Protein AF-A0A7W0PE18-F1 (afdb_monomer_lite)

Foldseek 3Di:
DPDPADPLRVVLVVLVVVLVVVVLVLLLFQVADPADPDQFDPLLSLLLVLLLPPPLVDPCSQVSNQVSPDPCLCVVVVADWDWDADPSDTATFGPPDFQPAPDPDPPPLGSLSRRLVVLLSSQVVRVVVPGGRGQPRLVSSLVSSLVVQLVSLVVRHDDPSSVVSNVVSVVSSVVVVSQCSSNNVGRRDDDDVVSVVVSVVCVVVSVVSSVVSVVPPPPDPDDDPPDDDDDDDDDD

Structure (mmCIF, N/CA/C/O backbone):
data_AF-A0A7W0PE18-F1
#
_entry.id   AF-A0A7W0PE18-F1
#
loop_
_atom_site.group_PDB
_atom_site.id
_atom_site.type_symbol
_atom_site.label_atom_id
_atom_site.label_alt_id
_atom_site.label_comp_id
_atom_site.label_asym_id
_atom_site.label_entity_id
_atom_site.label_seq_id
_atom_site.pdbx_PDB_ins_code
_atom_site.Cartn_x
_atom_site.Cartn_y
_atom_site.Cartn_z
_atom_site.occupancy
_atom_site.B_iso_or_equiv
_atom_site.auth_seq_id
_atom_site.auth_comp_id
_atom_site.auth_asym_id
_atom_site.auth_atom_id
_atom_site.pdbx_PDB_model_num
ATOM 1 N N . MET A 1 1 ? -13.420 26.520 50.453 1.00 52.97 1 MET A N 1
ATOM 2 C CA . MET A 1 1 ? -12.693 26.636 49.173 1.00 52.97 1 MET A CA 1
ATOM 3 C C . MET A 1 1 ? -13.676 26.278 48.070 1.00 52.97 1 MET A C 1
ATOM 5 O O . MET A 1 1 ? -14.195 25.168 48.127 1.00 52.97 1 MET A O 1
ATOM 9 N N . PRO A 1 2 ? -14.044 27.202 47.169 1.00 53.72 2 PRO A N 1
ATOM 10 C CA . PRO A 1 2 ? -14.886 26.853 46.028 1.00 53.72 2 PRO A CA 1
ATOM 11 C C . PRO A 1 2 ? -14.134 25.875 45.106 1.00 53.72 2 PRO A C 1
ATOM 13 O O . PRO A 1 2 ? -12.904 25.945 45.035 1.00 53.72 2 PRO A O 1
ATOM 16 N N . PRO A 1 3 ? -14.835 24.946 44.434 1.00 55.34 3 PRO A N 1
ATOM 17 C CA . PRO A 1 3 ? -14.201 24.044 43.481 1.00 55.34 3 PRO A CA 1
ATOM 18 C C . PRO A 1 3 ? -13.581 24.849 42.330 1.00 55.34 3 PRO A C 1
ATOM 20 O O . PRO A 1 3 ? -14.199 25.773 41.808 1.00 55.34 3 PRO A O 1
ATOM 23 N N . LEU A 1 4 ? -12.359 24.483 41.933 1.00 70.56 4 LEU A N 1
ATOM 24 C CA . LEU A 1 4 ? -11.585 25.130 40.860 1.00 70.56 4 LEU A CA 1
ATOM 25 C C . LEU A 1 4 ? -12.216 24.980 39.461 1.00 70.56 4 LEU A C 1
ATOM 27 O O . LEU A 1 4 ? -11.756 25.612 38.517 1.00 70.56 4 LEU A O 1
ATOM 31 N N . ILE A 1 5 ? -13.246 24.140 39.316 1.00 67.62 5 ILE A N 1
ATOM 32 C CA . ILE A 1 5 ? -13.894 23.819 38.042 1.00 67.62 5 ILE A CA 1
ATOM 33 C C . ILE A 1 5 ? -15.411 23.829 38.256 1.00 67.62 5 ILE A C 1
ATOM 35 O O . ILE A 1 5 ? -15.919 23.153 39.155 1.00 67.62 5 ILE A O 1
ATOM 39 N N . SER A 1 6 ? -16.138 24.594 37.437 1.00 77.25 6 SER A N 1
ATOM 40 C CA . SER A 1 6 ? -17.600 24.637 37.491 1.00 77.25 6 SER A CA 1
ATOM 41 C C . SER A 1 6 ? -18.206 23.295 37.041 1.00 77.25 6 SER A C 1
ATOM 43 O O . SER A 1 6 ? -17.657 22.638 36.150 1.00 77.25 6 SER A O 1
ATOM 45 N N . PRO A 1 7 ? -19.356 22.865 37.598 1.00 74.69 7 PRO A N 1
ATOM 46 C CA . PRO A 1 7 ? -20.036 21.639 37.166 1.00 74.69 7 PRO A CA 1
ATOM 47 C C . PRO A 1 7 ? -20.323 21.616 35.657 1.00 74.69 7 PRO A C 1
ATOM 49 O O . PRO A 1 7 ? -20.226 20.579 35.010 1.00 74.69 7 PRO A O 1
ATOM 52 N N . THR A 1 8 ? -20.622 22.776 35.076 1.00 66.62 8 THR A N 1
ATOM 53 C CA . THR A 1 8 ? -20.805 23.019 33.637 1.00 66.62 8 THR A CA 1
ATOM 54 C C . THR A 1 8 ? -19.541 22.741 32.825 1.00 66.62 8 THR A C 1
ATOM 56 O O . THR A 1 8 ? -19.623 22.103 31.775 1.00 66.62 8 THR A O 1
ATOM 59 N N . THR A 1 9 ? -18.373 23.147 33.325 1.00 68.31 9 THR A N 1
ATOM 60 C CA . THR A 1 9 ? -17.079 22.832 32.704 1.00 68.31 9 THR A CA 1
ATOM 61 C C . THR A 1 9 ? -16.796 21.330 32.751 1.00 68.31 9 THR A C 1
ATOM 63 O O . THR A 1 9 ? -16.369 20.761 31.749 1.00 68.31 9 THR A O 1
ATOM 66 N N . VAL A 1 10 ? -17.116 20.656 33.862 1.00 74.62 10 VAL A N 1
ATOM 67 C CA . VAL A 1 10 ? -16.984 19.192 33.978 1.00 74.62 10 VAL A CA 1
ATOM 68 C C . VAL A 1 10 ? -17.864 18.472 32.947 1.00 74.62 10 VAL A C 1
ATOM 70 O O . VAL A 1 10 ? -17.384 17.581 32.249 1.00 74.62 10 VAL A O 1
ATOM 73 N N . TRP A 1 11 ? -19.123 18.889 32.782 1.00 68.19 11 TRP A N 1
ATOM 74 C CA . TRP A 1 11 ? -20.032 18.302 31.789 1.00 68.19 11 TRP A CA 1
ATOM 75 C C . TRP A 1 11 ? -19.586 18.536 30.342 1.00 68.19 11 TRP A C 1
ATOM 77 O O . TRP A 1 11 ? -19.675 17.621 29.524 1.00 68.19 11 TRP A O 1
ATOM 87 N N . ALA A 1 12 ? -19.077 19.728 30.019 1.00 69.00 12 ALA A N 1
ATOM 88 C CA . ALA A 1 12 ? -18.562 20.030 28.684 1.00 69.00 12 ALA A CA 1
ATOM 89 C C . ALA A 1 12 ? -17.322 19.188 28.340 1.00 69.00 12 ALA A C 1
ATOM 91 O O . ALA A 1 12 ? -17.215 18.676 27.226 1.00 69.00 12 ALA A O 1
ATOM 92 N N . LEU A 1 13 ? -16.414 19.000 29.304 1.00 71.88 13 LEU A N 1
ATOM 93 C CA . LEU A 1 13 ? -15.241 18.142 29.137 1.00 71.88 13 LEU A CA 1
ATOM 94 C C . LEU A 1 13 ? -15.643 16.674 28.958 1.00 71.88 13 LEU A C 1
ATOM 96 O O . LEU A 1 13 ? -15.146 16.024 28.047 1.00 71.88 13 LEU A O 1
ATOM 100 N N . LEU A 1 14 ? -16.593 16.168 29.751 1.00 74.31 14 LEU A N 1
ATOM 101 C CA . LEU A 1 14 ? -17.113 14.805 29.593 1.00 74.31 14 LEU A CA 1
ATOM 102 C C . LEU A 1 14 ? -17.722 14.575 28.203 1.00 74.31 14 LEU A C 1
ATOM 104 O O . LEU A 1 14 ? -17.444 13.556 27.578 1.00 74.31 14 LEU A O 1
ATOM 108 N N . GLN A 1 15 ? -18.511 15.523 27.691 1.00 67.44 15 GLN A N 1
ATOM 109 C CA . GLN A 1 15 ? -19.090 15.424 26.347 1.00 67.44 15 GLN A CA 1
ATOM 110 C C . GLN A 1 15 ? -18.024 15.442 25.248 1.00 67.44 15 GLN A C 1
ATOM 112 O O . GLN A 1 15 ? -18.091 14.624 24.334 1.00 67.44 15 GLN A O 1
ATOM 117 N N . ALA A 1 16 ? -17.028 16.326 25.346 1.00 70.75 16 ALA A N 1
ATOM 118 C CA . ALA A 1 16 ? -15.913 16.359 24.402 1.00 70.75 16 ALA A CA 1
ATOM 119 C C . ALA A 1 16 ? -15.135 15.032 24.405 1.00 70.75 16 ALA A C 1
ATOM 121 O O . ALA A 1 16 ? -14.865 14.479 23.341 1.00 70.75 16 ALA A O 1
ATOM 122 N N . THR A 1 17 ? -14.858 14.473 25.585 1.00 73.00 17 THR A N 1
ATOM 123 C CA . THR A 1 17 ? -14.196 13.169 25.726 1.00 73.00 17 THR A CA 1
ATOM 124 C C . THR A 1 17 ? -15.028 12.036 25.128 1.00 73.00 17 THR A C 1
ATOM 126 O O . THR A 1 17 ? -14.476 11.186 24.439 1.00 73.00 17 THR A O 1
ATOM 129 N N . ILE A 1 18 ? -16.351 12.030 25.328 1.00 75.88 18 ILE A N 1
ATOM 130 C CA . ILE A 1 18 ? -17.250 11.031 24.727 1.00 75.88 18 ILE A CA 1
ATOM 131 C C . ILE A 1 18 ? -17.243 11.141 23.200 1.00 75.88 18 ILE A C 1
ATOM 133 O O . ILE A 1 18 ? -17.168 10.122 22.526 1.00 75.88 18 ILE A O 1
ATOM 137 N N . VAL A 1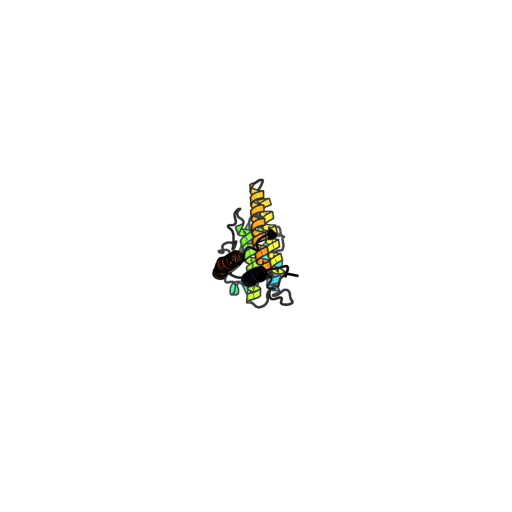 19 ? -17.276 12.353 22.641 1.00 72.62 19 VAL A N 1
ATOM 138 C CA . VAL A 1 19 ? -17.215 12.554 21.184 1.00 72.62 19 VAL A CA 1
ATOM 139 C C . VAL A 1 19 ? -15.887 12.060 20.625 1.00 72.62 19 VAL A C 1
ATOM 141 O O . VAL A 1 19 ? -15.890 11.321 19.649 1.00 72.62 19 VAL A O 1
ATOM 144 N N . VAL A 1 20 ? -14.762 12.394 21.261 1.00 71.44 20 VAL A N 1
ATOM 145 C CA . VAL A 1 20 ? -13.441 11.894 20.850 1.00 71.44 20 VAL A CA 1
ATOM 146 C C . VAL A 1 20 ? -13.379 10.369 20.948 1.00 71.44 20 VAL A C 1
ATOM 148 O O . VAL A 1 20 ? -12.948 9.724 19.999 1.00 71.44 20 VAL A O 1
ATOM 151 N N . ALA A 1 21 ? -13.869 9.773 22.037 1.00 67.06 21 ALA A N 1
ATOM 152 C CA . ALA A 1 21 ? -13.907 8.322 22.200 1.00 67.06 21 ALA A CA 1
ATOM 153 C C . ALA A 1 21 ? -14.785 7.644 21.135 1.00 67.06 21 ALA A C 1
ATOM 155 O O . ALA A 1 21 ? -14.383 6.641 20.560 1.00 67.06 21 ALA A O 1
ATOM 156 N N . VAL A 1 22 ? -15.953 8.209 20.820 1.00 68.44 22 VAL A N 1
ATOM 157 C CA . VAL A 1 22 ? -16.843 7.707 19.763 1.00 68.44 22 VAL A CA 1
ATOM 158 C C . VAL A 1 22 ? -16.197 7.850 18.385 1.00 68.44 22 VAL A C 1
ATOM 160 O O . VAL A 1 22 ? -16.284 6.924 17.588 1.00 68.44 22 VAL A O 1
ATOM 163 N N . LEU A 1 23 ? -15.504 8.956 18.106 1.00 67.44 23 LEU A N 1
ATOM 164 C CA . LEU A 1 23 ? -14.774 9.138 16.850 1.00 67.44 23 LEU A CA 1
ATOM 165 C C . LEU A 1 23 ? -13.622 8.136 16.708 1.00 67.44 23 LEU A C 1
ATOM 167 O O . LEU A 1 23 ? -13.459 7.583 15.628 1.00 67.44 23 LEU A O 1
ATOM 171 N N . LEU A 1 24 ? -12.877 7.862 17.783 1.00 66.19 24 LEU A N 1
ATOM 172 C CA . LEU A 1 24 ? -11.811 6.853 17.805 1.00 66.19 24 LEU A CA 1
ATOM 173 C C . LEU A 1 24 ? -12.359 5.425 17.650 1.00 66.19 24 LEU A C 1
ATOM 175 O O . LEU A 1 24 ? -11.782 4.614 16.933 1.00 66.19 24 LEU A O 1
ATOM 179 N N . LEU A 1 25 ? -13.501 5.122 18.274 1.00 63.78 25 LEU A N 1
ATOM 180 C CA . LEU A 1 25 ? -14.172 3.825 18.141 1.00 63.78 25 LEU A CA 1
ATOM 181 C C . LEU A 1 25 ? -14.759 3.614 16.739 1.00 63.78 25 LEU A C 1
ATOM 183 O O . LEU A 1 25 ? -14.672 2.512 16.207 1.00 63.78 25 LEU A O 1
ATOM 187 N N . ILE A 1 26 ? -15.350 4.652 16.136 1.00 64.88 26 ILE A N 1
ATOM 188 C CA . ILE A 1 26 ? -15.903 4.585 14.774 1.00 64.88 26 ILE A CA 1
ATOM 189 C C . ILE A 1 26 ? -14.785 4.525 13.734 1.00 64.88 26 ILE A C 1
ATOM 191 O O . ILE A 1 26 ? -14.919 3.793 12.756 1.00 64.88 26 ILE A O 1
ATOM 195 N N . SER A 1 27 ? -13.695 5.271 13.932 1.00 61.94 27 SER A N 1
ATOM 196 C CA . SER A 1 27 ? -12.540 5.195 13.040 1.00 61.94 27 SER A CA 1
ATOM 197 C C . SER A 1 27 ? -11.842 3.844 13.160 1.00 61.94 27 SER A C 1
ATOM 199 O O . SER A 1 27 ? -11.279 3.372 12.184 1.00 61.94 27 SER A O 1
ATOM 201 N N . GLY A 1 28 ? -11.920 3.185 14.315 1.00 61.88 28 GLY A N 1
ATOM 202 C CA . GLY A 1 28 ? -11.204 1.946 14.586 1.00 61.88 28 GLY A CA 1
ATOM 203 C C . GLY A 1 28 ? -9.747 2.168 14.992 1.00 61.88 28 GLY A C 1
ATOM 204 O O . GLY A 1 28 ? -8.995 1.206 15.060 1.00 61.88 28 GLY A O 1
ATOM 205 N N . ALA A 1 29 ? -9.374 3.417 15.291 1.00 62.00 29 ALA A N 1
ATOM 206 C CA . ALA A 1 29 ? -8.036 3.832 15.689 1.00 62.00 29 ALA A CA 1
ATOM 207 C C . ALA A 1 29 ? -7.405 2.885 16.724 1.00 62.00 29 ALA A C 1
ATOM 209 O O . ALA A 1 29 ? -7.871 2.797 17.861 1.00 62.00 29 ALA A O 1
ATOM 210 N N . GLY A 1 30 ? -6.319 2.212 16.333 1.00 56.22 30 GLY A N 1
ATOM 211 C CA . GLY A 1 30 ? -5.556 1.338 17.221 1.00 56.22 30 GLY A CA 1
ATOM 212 C C . GLY A 1 30 ? -6.234 0.007 17.551 1.00 56.22 30 GLY A C 1
ATOM 213 O O . GLY A 1 30 ? -5.857 -0.615 18.544 1.00 56.22 30 GLY A O 1
ATOM 214 N N . ASN A 1 31 ? -7.217 -0.445 16.762 1.00 62.06 31 ASN A N 1
ATOM 215 C CA . ASN A 1 31 ? -7.657 -1.834 16.840 1.00 62.06 31 ASN A CA 1
ATOM 216 C C . ASN A 1 31 ? -6.477 -2.729 16.446 1.00 62.06 31 ASN A C 1
ATOM 218 O O . ASN A 1 31 ? -6.024 -2.625 15.307 1.00 62.06 31 ASN A O 1
ATOM 222 N N . PRO A 1 32 ? -5.971 -3.599 17.337 1.00 56.84 32 PRO A N 1
ATOM 223 C CA . PRO A 1 32 ? -4.948 -4.553 16.940 1.00 56.84 32 PRO A CA 1
ATOM 224 C C . PRO A 1 32 ? -5.509 -5.408 15.803 1.00 56.84 32 PRO A C 1
ATOM 226 O O . PRO A 1 32 ? -6.621 -5.943 15.921 1.00 56.84 32 PRO A O 1
ATOM 229 N N . ALA A 1 33 ? -4.759 -5.548 14.705 1.00 60.75 33 ALA A N 1
ATOM 230 C CA . ALA A 1 33 ? -5.079 -6.599 13.753 1.00 60.75 33 ALA A CA 1
ATOM 231 C C . ALA A 1 33 ? -5.064 -7.918 14.526 1.00 60.75 33 ALA A C 1
ATOM 233 O O . ALA A 1 33 ? -4.294 -8.073 15.475 1.00 60.75 33 ALA A O 1
ATOM 234 N N . MET A 1 34 ? -5.942 -8.855 14.166 1.00 55.38 34 MET A N 1
ATOM 235 C CA . MET A 1 34 ? -6.029 -10.146 14.843 1.00 55.38 34 MET A CA 1
ATOM 236 C C . MET A 1 34 ? -4.643 -10.808 14.821 1.00 55.38 34 MET A C 1
ATOM 238 O O . MET A 1 34 ? -4.215 -11.350 13.803 1.00 55.38 34 MET A O 1
ATOM 242 N N . THR A 1 35 ? -3.909 -10.684 15.928 1.00 52.56 35 THR A N 1
ATOM 243 C CA . THR A 1 35 ? -2.502 -11.062 16.017 1.00 52.56 35 THR A CA 1
ATOM 244 C C . THR A 1 35 ? -2.467 -12.561 16.248 1.00 52.56 35 THR A C 1
ATOM 246 O O . THR A 1 35 ? -2.422 -13.045 17.379 1.00 52.56 35 THR A O 1
ATOM 249 N N . LEU A 1 36 ? -2.573 -13.333 15.170 1.00 57.44 36 LEU A N 1
ATOM 250 C CA . LEU A 1 36 ? -2.270 -14.750 15.254 1.00 57.44 36 LEU A CA 1
ATOM 251 C C . LEU A 1 36 ? -0.750 -14.874 15.398 1.00 57.44 36 LEU A C 1
ATOM 253 O O . LEU A 1 36 ? -0.003 -14.298 14.612 1.00 57.44 36 LEU A O 1
ATOM 257 N N . ALA A 1 37 ? -0.277 -15.585 16.421 1.00 55.78 37 ALA A N 1
ATOM 258 C CA . ALA A 1 37 ? 1.151 -15.827 16.596 1.00 55.78 37 ALA A CA 1
ATOM 259 C C . ALA A 1 37 ? 1.685 -16.631 15.393 1.00 55.78 37 ALA A C 1
ATOM 261 O O . ALA A 1 37 ? 1.445 -17.832 15.293 1.00 55.78 37 ALA A O 1
ATOM 262 N N . GLY A 1 38 ? 2.375 -15.967 14.462 1.00 68.12 38 GLY A N 1
ATOM 263 C CA . GLY A 1 38 ? 2.934 -16.586 13.258 1.00 68.12 38 GLY A CA 1
ATOM 264 C C . GLY A 1 38 ? 3.042 -15.613 12.082 1.00 68.12 38 GLY A C 1
ATOM 265 O O . GLY A 1 38 ? 2.487 -14.522 12.115 1.00 68.12 38 GLY A O 1
ATOM 266 N N . ARG A 1 39 ? 3.759 -16.015 11.026 1.00 82.88 39 ARG A N 1
ATOM 267 C CA . ARG A 1 39 ? 3.895 -15.242 9.774 1.00 82.88 39 ARG A CA 1
ATOM 268 C C . ARG A 1 39 ? 2.666 -15.320 8.849 1.00 82.88 39 ARG A C 1
ATOM 270 O O . ARG A 1 39 ? 2.701 -14.730 7.777 1.00 82.88 39 ARG A O 1
ATOM 277 N N . GLY A 1 40 ? 1.612 -16.035 9.250 1.00 89.50 40 GLY A N 1
ATOM 278 C CA . GLY A 1 40 ? 0.456 -16.358 8.407 1.00 89.50 40 GLY A CA 1
ATOM 279 C C . GLY A 1 40 ? 0.738 -17.478 7.404 1.00 89.50 40 GLY A C 1
ATOM 280 O O . GLY A 1 40 ? 1.597 -18.329 7.646 1.00 89.50 40 GLY A O 1
ATOM 281 N N . ASP A 1 41 ? -0.008 -17.494 6.297 1.00 94.44 41 ASP A N 1
ATOM 282 C CA . ASP A 1 41 ? 0.179 -18.446 5.196 1.00 94.44 41 ASP A CA 1
ATOM 283 C C . ASP A 1 41 ? 1.591 -18.335 4.579 1.00 94.44 41 ASP A C 1
ATOM 285 O O . ASP A 1 41 ? 1.937 -17.276 4.049 1.00 94.44 41 ASP A O 1
ATOM 289 N N . PRO A 1 42 ? 2.414 -19.404 4.590 1.00 95.25 42 PRO A N 1
ATOM 290 C CA . PRO A 1 42 ? 3.792 -19.338 4.101 1.00 95.25 42 PRO A CA 1
ATOM 291 C C . PRO A 1 42 ? 3.922 -18.966 2.620 1.00 95.25 42 PRO A C 1
ATOM 293 O O . PRO A 1 42 ? 4.874 -18.281 2.252 1.00 95.25 42 PRO A O 1
ATOM 296 N N . ALA A 1 43 ? 2.987 -19.407 1.770 1.00 96.25 43 ALA A N 1
ATOM 297 C CA . ALA A 1 43 ? 3.024 -19.090 0.342 1.00 96.25 43 ALA A CA 1
ATOM 298 C C . ALA A 1 43 ? 2.753 -17.600 0.107 1.00 96.25 43 ALA A C 1
ATOM 300 O O . ALA A 1 43 ? 3.476 -16.944 -0.637 1.00 96.25 43 ALA A O 1
ATOM 301 N N . THR A 1 44 ? 1.764 -17.043 0.802 1.00 96.88 44 THR A N 1
ATOM 302 C CA . THR A 1 44 ? 1.455 -15.613 0.735 1.00 96.88 44 THR A CA 1
ATOM 303 C C . THR A 1 44 ? 2.562 -14.765 1.368 1.00 96.88 44 THR A C 1
ATOM 305 O O . THR A 1 44 ? 2.937 -13.740 0.807 1.00 96.88 44 THR A O 1
ATOM 308 N N . ALA A 1 45 ? 3.148 -15.198 2.489 1.00 96.25 45 ALA A N 1
ATOM 309 C CA . ALA A 1 45 ? 4.301 -14.521 3.082 1.00 96.25 45 ALA A CA 1
ATOM 310 C C . ALA A 1 45 ? 5.479 -14.453 2.095 1.00 96.25 45 ALA A C 1
ATOM 312 O O . ALA A 1 45 ? 6.065 -13.389 1.910 1.00 96.25 45 ALA A O 1
ATOM 313 N N . ASN A 1 46 ? 5.771 -15.560 1.402 1.00 96.44 46 ASN A N 1
ATOM 314 C CA . ASN A 1 46 ? 6.781 -15.582 0.348 1.00 96.44 46 ASN A CA 1
ATOM 315 C C . ASN A 1 46 ? 6.420 -14.653 -0.820 1.00 96.44 46 ASN A C 1
ATOM 317 O O . ASN A 1 46 ? 7.294 -13.959 -1.325 1.00 96.44 46 ASN A O 1
ATOM 321 N N . ALA A 1 47 ? 5.150 -14.595 -1.224 1.00 96.50 47 ALA A N 1
ATOM 322 C CA . ALA A 1 47 ? 4.694 -13.680 -2.266 1.00 96.50 47 ALA A CA 1
ATOM 323 C C . ALA A 1 47 ? 4.954 -12.210 -1.907 1.00 96.50 47 ALA A C 1
ATOM 325 O O . ALA A 1 47 ? 5.428 -11.460 -2.758 1.00 96.50 47 ALA A O 1
ATOM 326 N N . VAL A 1 48 ? 4.717 -11.819 -0.648 1.00 96.44 48 VAL A N 1
ATOM 327 C CA . VAL A 1 48 ? 5.042 -10.476 -0.142 1.00 96.44 48 VAL A CA 1
ATOM 328 C C . VAL A 1 48 ? 6.549 -10.235 -0.159 1.00 96.44 48 VAL A C 1
ATOM 330 O O . VAL A 1 48 ? 6.990 -9.220 -0.682 1.00 96.44 48 VAL A O 1
ATOM 333 N N . GLU A 1 49 ? 7.351 -11.168 0.357 1.00 95.12 49 GLU A N 1
ATOM 334 C CA . GLU A 1 49 ? 8.816 -11.041 0.367 1.00 95.12 49 GLU A CA 1
ATOM 335 C C . GLU A 1 49 ? 9.396 -10.930 -1.052 1.00 95.12 49 GLU A C 1
ATOM 337 O O . GLU A 1 49 ? 10.285 -10.117 -1.296 1.00 95.12 49 GLU A O 1
ATOM 342 N N . VAL A 1 50 ? 8.865 -11.699 -2.006 1.00 94.38 50 VAL A N 1
ATOM 343 C CA . VAL A 1 50 ? 9.240 -11.588 -3.419 1.00 94.38 50 VAL A CA 1
ATOM 344 C C . VAL A 1 50 ? 8.788 -10.242 -3.978 1.00 94.38 50 VAL A C 1
ATOM 346 O O . VAL A 1 50 ? 9.591 -9.582 -4.624 1.00 94.38 50 VAL A O 1
ATOM 349 N N . LEU A 1 51 ? 7.5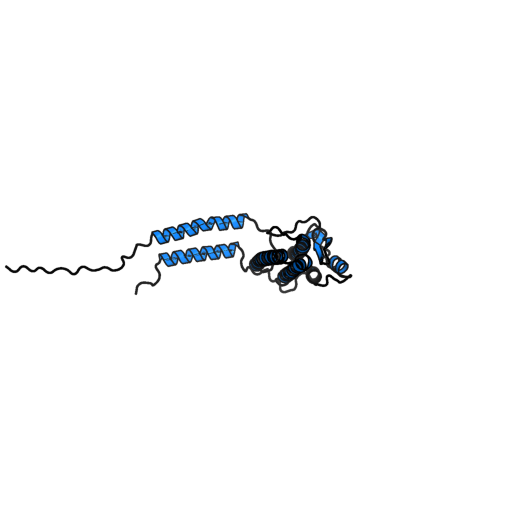59 -9.788 -3.717 1.00 93.12 51 LEU A N 1
ATOM 350 C CA . LEU A 1 51 ? 7.058 -8.494 -4.199 1.00 93.12 51 LEU A CA 1
ATOM 351 C C . LEU A 1 51 ? 7.949 -7.325 -3.763 1.00 93.12 51 LEU A C 1
ATOM 353 O O . LEU A 1 51 ? 8.310 -6.504 -4.601 1.00 93.12 51 LEU A O 1
ATOM 357 N N . VAL A 1 52 ? 8.336 -7.284 -2.490 1.00 92.56 52 VAL A N 1
ATOM 358 C CA . VAL A 1 52 ? 9.084 -6.160 -1.901 1.00 92.56 52 VAL A CA 1
ATOM 359 C C . VAL A 1 52 ? 10.599 -6.266 -2.072 1.00 92.56 52 VAL A C 1
ATOM 361 O O . VAL A 1 52 ? 11.321 -5.318 -1.762 1.00 92.56 52 VAL A O 1
ATOM 364 N N . ALA A 1 53 ? 11.106 -7.405 -2.554 1.00 89.06 53 ALA A N 1
ATOM 365 C CA . ALA A 1 53 ? 12.509 -7.522 -2.923 1.00 89.06 53 ALA A CA 1
ATOM 366 C C . ALA A 1 53 ? 12.821 -6.509 -4.039 1.00 89.06 53 ALA A C 1
ATOM 368 O O . ALA A 1 53 ? 12.322 -6.619 -5.158 1.00 89.06 53 ALA A O 1
ATOM 369 N N . ASN A 1 54 ? 13.614 -5.488 -3.702 1.00 66.62 54 ASN A N 1
ATOM 370 C CA . ASN A 1 54 ? 14.018 -4.433 -4.625 1.00 66.62 54 ASN A CA 1
ATOM 371 C C . ASN A 1 54 ? 15.268 -4.867 -5.404 1.00 66.62 54 ASN A C 1
ATOM 373 O O . ASN A 1 54 ? 16.399 -4.487 -5.094 1.00 66.62 54 ASN A O 1
ATOM 377 N N . ASP A 1 55 ? 15.048 -5.727 -6.391 1.00 66.75 55 ASP A N 1
ATOM 378 C CA . ASP A 1 55 ? 16.057 -6.239 -7.310 1.00 66.75 55 ASP A CA 1
ATOM 379 C C . ASP A 1 55 ? 15.639 -6.028 -8.771 1.00 66.75 55 ASP A C 1
ATOM 381 O O . ASP A 1 55 ? 15.859 -6.890 -9.613 1.00 66.75 55 ASP A O 1
ATOM 385 N N . GLY A 1 56 ? 15.063 -4.862 -9.102 1.00 59.06 56 GLY A N 1
ATOM 386 C CA . GLY A 1 56 ? 14.467 -4.558 -10.419 1.00 59.06 56 GLY A CA 1
ATOM 387 C C . GLY A 1 56 ? 15.360 -4.782 -11.656 1.00 59.06 56 GLY A C 1
ATOM 388 O O . GLY A 1 56 ? 14.858 -4.836 -12.775 1.00 59.06 56 GLY A O 1
ATOM 389 N N . ALA A 1 57 ? 16.670 -4.972 -11.477 1.00 64.44 57 ALA A N 1
ATOM 390 C CA . ALA A 1 57 ? 17.612 -5.332 -12.538 1.00 64.44 57 ALA A CA 1
ATOM 391 C C . ALA A 1 57 ? 17.824 -6.851 -12.728 1.00 64.44 57 ALA A C 1
ATOM 393 O O . ALA A 1 57 ? 18.532 -7.236 -13.660 1.00 64.44 57 ALA A O 1
ATOM 394 N N . ASP A 1 58 ? 17.267 -7.712 -11.869 1.00 76.12 58 ASP A N 1
ATOM 395 C CA . ASP A 1 58 ? 17.409 -9.167 -11.967 1.00 76.12 58 ASP A CA 1
ATOM 396 C C . ASP A 1 58 ? 16.573 -9.722 -13.138 1.00 76.12 58 ASP A C 1
ATOM 398 O O . ASP A 1 58 ? 15.340 -9.655 -13.113 1.00 76.12 58 ASP A O 1
ATOM 402 N N . PRO A 1 59 ? 17.195 -10.354 -14.153 1.00 73.25 59 PRO A N 1
ATOM 403 C CA . PRO A 1 59 ? 16.464 -11.055 -15.208 1.00 73.25 59 PRO A CA 1
ATOM 404 C C . PRO A 1 59 ? 15.521 -12.154 -14.678 1.00 73.25 59 PRO A C 1
ATOM 406 O O . PRO A 1 59 ? 14.556 -12.517 -15.356 1.00 73.25 59 PRO A O 1
ATOM 409 N N . GLY A 1 60 ? 15.788 -12.691 -13.481 1.00 86.00 60 GLY A N 1
ATOM 410 C CA . GLY A 1 60 ? 14.964 -13.685 -12.792 1.00 86.00 60 GLY A CA 1
ATOM 411 C C . GLY A 1 60 ? 13.693 -13.131 -12.139 1.00 86.00 60 GLY A C 1
ATOM 412 O O . GLY A 1 60 ? 12.748 -13.896 -11.921 1.00 86.00 60 GLY A O 1
ATOM 413 N N . ARG A 1 61 ? 13.613 -11.812 -11.914 1.00 87.81 61 ARG A N 1
ATOM 414 C CA . ARG A 1 61 ? 12.531 -11.109 -11.200 1.00 87.81 61 ARG A CA 1
ATOM 415 C C . ARG A 1 61 ? 11.138 -11.500 -11.678 1.00 87.81 61 ARG A C 1
ATOM 417 O O . ARG A 1 61 ? 10.266 -11.871 -10.895 1.00 87.81 61 ARG A O 1
ATOM 424 N N . ARG A 1 62 ? 10.930 -11.456 -12.997 1.00 89.50 62 ARG A N 1
ATOM 425 C CA . ARG A 1 62 ? 9.639 -11.770 -13.624 1.00 89.50 62 ARG A CA 1
ATOM 426 C C . ARG A 1 62 ? 9.193 -13.198 -13.322 1.00 89.50 62 ARG A C 1
ATOM 428 O O . ARG A 1 62 ? 8.026 -13.434 -13.020 1.00 89.50 62 ARG A O 1
ATOM 435 N N . ALA A 1 63 ? 10.115 -14.151 -13.439 1.00 91.00 63 ALA A N 1
ATOM 436 C CA . ALA A 1 63 ? 9.826 -15.552 -13.171 1.00 91.00 63 ALA A CA 1
ATOM 437 C C . ALA A 1 63 ? 9.567 -15.782 -11.677 1.00 91.00 63 ALA A C 1
ATOM 439 O O . ALA A 1 63 ? 8.639 -16.513 -11.342 1.00 91.00 63 ALA A O 1
ATOM 440 N N . ALA A 1 64 ? 10.329 -15.119 -10.801 1.00 92.06 64 ALA A N 1
ATOM 441 C CA . ALA A 1 64 ? 10.148 -15.185 -9.354 1.00 92.06 64 ALA A CA 1
ATOM 442 C C . ALA A 1 64 ? 8.771 -14.660 -8.919 1.00 92.06 64 ALA A C 1
ATOM 444 O O . ALA A 1 64 ? 8.072 -15.351 -8.184 1.00 92.06 64 ALA A O 1
ATOM 445 N N . LEU A 1 65 ? 8.344 -13.501 -9.433 1.00 92.75 65 LEU A N 1
ATOM 446 C CA . LEU A 1 65 ? 7.019 -12.929 -9.164 1.00 92.75 65 LEU A CA 1
ATOM 447 C C . LEU A 1 65 ? 5.891 -13.867 -9.600 1.00 92.75 65 LEU A C 1
ATOM 449 O O . LEU A 1 65 ? 4.991 -14.165 -8.825 1.00 92.75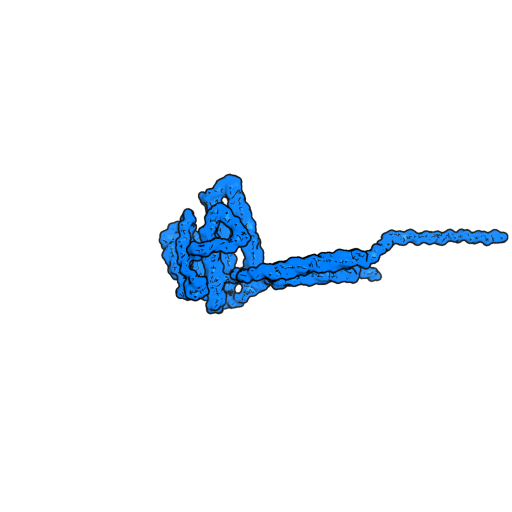 65 LEU A O 1
ATOM 453 N N . ILE A 1 66 ? 5.941 -14.378 -10.833 1.00 93.38 66 ILE A N 1
ATOM 454 C CA . ILE A 1 66 ? 4.909 -15.304 -11.323 1.00 93.38 66 ILE A CA 1
ATOM 455 C C . ILE A 1 66 ? 4.876 -16.582 -10.473 1.00 93.38 66 ILE A C 1
ATOM 457 O O . ILE A 1 66 ? 3.798 -17.093 -10.172 1.00 93.38 66 ILE A O 1
ATOM 461 N N . ALA A 1 67 ? 6.046 -17.103 -10.093 1.00 95.19 67 ALA A N 1
ATOM 462 C CA . ALA A 1 67 ? 6.162 -18.321 -9.300 1.00 95.19 67 ALA A CA 1
ATOM 463 C C . ALA A 1 67 ? 5.721 -18.143 -7.838 1.00 95.19 67 ALA A C 1
ATOM 465 O O . ALA A 1 67 ? 5.386 -19.138 -7.198 1.00 95.19 67 ALA A O 1
ATOM 466 N N . SER A 1 68 ? 5.711 -16.912 -7.316 1.00 95.69 68 SER A N 1
ATOM 467 C CA . SER A 1 68 ? 5.313 -16.629 -5.936 1.00 95.69 68 SER A CA 1
ATOM 468 C C . SER A 1 68 ? 3.799 -16.482 -5.752 1.00 95.69 68 SER A C 1
ATOM 470 O O . SER A 1 68 ? 3.325 -16.500 -4.618 1.00 95.69 68 SER A O 1
ATOM 472 N N . ILE A 1 69 ? 3.013 -16.393 -6.835 1.00 96.75 69 ILE A N 1
ATOM 473 C CA . ILE A 1 69 ? 1.547 -16.292 -6.755 1.00 96.75 69 ILE A CA 1
ATOM 474 C C . ILE A 1 69 ? 0.971 -17.548 -6.066 1.00 96.75 69 ILE A C 1
ATOM 476 O O . ILE A 1 69 ? 1.155 -18.660 -6.572 1.00 96.75 69 ILE A O 1
ATOM 480 N N . PRO A 1 70 ? 0.208 -17.410 -4.962 1.00 97.50 70 PRO A N 1
ATOM 481 C CA . PRO A 1 70 ? -0.383 -18.560 -4.282 1.00 97.50 70 PRO A CA 1
ATOM 482 C C . PRO A 1 70 ? -1.337 -19.361 -5.185 1.00 97.50 70 PRO A C 1
ATOM 484 O O . PRO A 1 70 ? -2.181 -18.793 -5.879 1.00 97.50 70 PRO A O 1
ATOM 487 N N . ASN A 1 71 ? -1.279 -20.699 -5.121 1.00 93.88 71 ASN A N 1
ATOM 488 C CA . ASN A 1 71 ? -2.056 -21.608 -5.987 1.00 93.88 71 ASN A CA 1
ATOM 489 C C . ASN A 1 71 ? -3.592 -21.420 -5.920 1.00 93.88 71 ASN A C 1
ATOM 491 O O . ASN A 1 71 ? -4.295 -21.837 -6.838 1.00 93.88 71 ASN A O 1
ATOM 495 N N . GLY A 1 72 ? -4.121 -20.795 -4.860 1.00 95.75 72 GLY A N 1
ATOM 496 C CA . GLY A 1 72 ? -5.545 -20.474 -4.692 1.00 95.75 72 GLY A CA 1
ATOM 497 C C . GLY A 1 72 ? -5.913 -19.011 -4.962 1.00 95.75 72 GLY A C 1
ATOM 498 O O . GLY A 1 72 ? -7.096 -18.668 -4.913 1.00 95.75 72 GLY A O 1
ATOM 499 N N . PHE A 1 73 ? -4.936 -18.147 -5.256 1.00 97.50 73 PHE A N 1
ATOM 500 C CA . PHE A 1 73 ? -5.145 -16.702 -5.357 1.00 97.50 73 PHE A CA 1
ATOM 501 C C . PHE A 1 73 ? -6.221 -16.361 -6.387 1.00 97.50 73 PHE A C 1
ATOM 503 O O . PHE A 1 73 ? -7.198 -15.699 -6.061 1.00 97.50 73 PHE A O 1
ATOM 510 N N . VAL A 1 74 ? -6.109 -16.907 -7.602 1.00 96.19 74 VAL A N 1
ATOM 511 C CA . VAL A 1 74 ? -7.050 -16.620 -8.699 1.00 96.19 74 VAL A CA 1
ATOM 512 C C . VAL A 1 74 ? -8.481 -17.031 -8.350 1.00 96.19 74 VAL A C 1
ATOM 514 O O . VAL A 1 74 ? -9.424 -16.315 -8.668 1.00 96.19 74 VAL A O 1
ATOM 517 N N . SER A 1 75 ? -8.660 -18.170 -7.676 1.00 96.94 75 SER A N 1
ATOM 518 C CA . SER A 1 75 ? -9.993 -18.636 -7.282 1.00 96.94 75 SER A CA 1
ATOM 519 C C . SER A 1 75 ? -10.627 -17.805 -6.168 1.00 96.94 75 SER A C 1
ATOM 521 O O . SER A 1 75 ? -11.849 -17.730 -6.106 1.00 96.94 75 SER A O 1
ATOM 523 N N . VAL A 1 76 ? -9.815 -17.209 -5.291 1.00 96.62 76 VAL A N 1
ATOM 524 C CA . VAL A 1 76 ? -10.292 -16.436 -4.135 1.00 96.62 76 VAL A CA 1
ATOM 525 C C . VAL A 1 76 ? -10.468 -14.961 -4.494 1.00 96.62 76 VAL A C 1
ATOM 527 O O . VAL A 1 76 ? -11.491 -14.376 -4.157 1.00 96.62 76 VAL A O 1
ATOM 530 N N . MET A 1 77 ? -9.498 -14.376 -5.200 1.00 94.56 77 MET A N 1
ATOM 531 C CA . MET A 1 77 ? -9.480 -12.956 -5.565 1.00 94.56 77 MET A CA 1
ATOM 532 C C . MET A 1 77 ? -10.197 -12.666 -6.887 1.00 94.56 77 MET A C 1
ATOM 534 O O . MET A 1 77 ? -10.534 -11.523 -7.164 1.00 94.56 77 MET A O 1
ATOM 538 N N . GLY A 1 78 ? -10.460 -13.687 -7.710 1.00 94.69 78 GLY A N 1
ATOM 539 C CA . GLY A 1 78 ? -11.267 -13.553 -8.926 1.00 94.69 78 GLY A CA 1
ATOM 540 C C . GLY A 1 78 ? -10.527 -13.006 -10.150 1.00 94.69 78 GLY A C 1
ATOM 541 O O . GLY A 1 78 ? -11.135 -12.898 -11.214 1.00 94.69 78 GLY A O 1
ATOM 542 N N . TYR A 1 79 ? -9.225 -12.727 -10.047 1.00 94.06 79 TYR A N 1
ATOM 543 C CA . TYR A 1 79 ? -8.394 -12.287 -11.168 1.00 94.06 79 TYR A CA 1
ATOM 544 C C . TYR A 1 79 ? -7.036 -12.998 -11.195 1.00 94.06 79 TYR A C 1
ATOM 546 O O . TYR A 1 79 ? -6.574 -13.569 -10.205 1.00 94.06 79 TYR A O 1
ATOM 554 N N . ARG A 1 80 ? -6.387 -12.984 -12.365 1.00 94.44 80 ARG A N 1
ATOM 555 C CA . ARG A 1 80 ? -5.006 -13.446 -12.536 1.00 94.44 80 ARG A CA 1
ATOM 556 C C . ARG A 1 80 ? -4.079 -12.227 -12.528 1.00 94.44 80 ARG A C 1
ATOM 558 O O . ARG A 1 80 ? -4.224 -11.409 -13.433 1.00 94.44 80 ARG A O 1
ATOM 565 N N . PRO A 1 81 ? -3.139 -12.111 -11.571 1.00 93.94 81 PRO A N 1
ATOM 566 C CA . PRO A 1 81 ? -2.142 -11.049 -11.603 1.00 93.94 81 PRO A CA 1
ATOM 567 C C . PRO A 1 81 ? -1.309 -11.120 -12.882 1.00 93.94 81 PRO A C 1
ATOM 569 O O . PRO A 1 81 ? -0.899 -12.206 -13.307 1.00 93.94 81 PRO A O 1
ATOM 572 N N . GLU A 1 82 ? -1.050 -9.965 -13.482 1.00 91.62 82 GLU A N 1
ATOM 573 C CA . GLU A 1 82 ? -0.193 -9.831 -14.655 1.00 91.62 82 GLU A CA 1
ATOM 574 C C . GLU A 1 82 ? 1.061 -9.038 -14.320 1.00 91.62 82 GLU A C 1
ATOM 576 O O . GLU A 1 82 ? 1.063 -8.179 -13.440 1.00 91.62 82 GLU A O 1
ATOM 581 N N . VAL A 1 83 ? 2.142 -9.344 -15.038 1.00 90.38 83 VAL A N 1
ATOM 582 C CA . VAL A 1 83 ? 3.409 -8.631 -14.883 1.00 90.38 83 VAL A CA 1
ATOM 583 C C . VAL A 1 83 ? 3.274 -7.245 -15.487 1.00 90.38 83 VAL A C 1
ATOM 585 O O . VAL A 1 83 ? 2.979 -7.107 -16.673 1.00 90.38 83 VAL A O 1
ATOM 588 N N . ILE A 1 84 ? 3.561 -6.242 -14.671 1.00 86.81 84 ILE A N 1
ATOM 589 C CA . ILE A 1 84 ? 3.643 -4.845 -15.066 1.00 86.81 84 ILE A CA 1
ATOM 590 C C . ILE A 1 84 ? 5.125 -4.482 -15.064 1.00 86.81 84 ILE A C 1
ATOM 592 O O . ILE A 1 84 ? 5.768 -4.539 -14.020 1.00 86.81 84 ILE A O 1
ATOM 596 N N . ASP A 1 85 ? 5.659 -4.149 -16.237 1.00 83.06 85 ASP A N 1
ATOM 597 C CA . ASP A 1 85 ? 7.038 -3.688 -16.420 1.00 83.06 85 ASP A CA 1
ATOM 598 C C . ASP A 1 85 ? 7.011 -2.275 -16.990 1.00 83.06 85 ASP A C 1
ATOM 600 O O . ASP A 1 85 ? 6.611 -2.069 -18.142 1.00 83.06 85 ASP A O 1
ATOM 604 N N . ILE A 1 86 ? 7.372 -1.293 -16.163 1.00 72.88 86 ILE A N 1
ATOM 605 C CA . ILE A 1 86 ? 7.402 0.108 -16.574 1.00 72.88 86 ILE A CA 1
ATOM 606 C C . ILE A 1 86 ? 8.693 0.762 -16.101 1.00 72.88 86 ILE A C 1
ATOM 608 O O . ILE A 1 86 ? 8.915 0.977 -14.912 1.00 72.88 86 ILE A O 1
ATOM 612 N N . ASN A 1 87 ? 9.520 1.144 -17.077 1.00 70.56 87 ASN A N 1
ATOM 613 C CA . ASN A 1 87 ? 10.802 1.821 -16.878 1.00 70.56 87 ASN A CA 1
ATOM 614 C C . ASN A 1 87 ? 11.741 1.070 -15.913 1.00 70.56 87 ASN A C 1
ATOM 616 O O . ASN A 1 87 ? 12.449 1.705 -15.134 1.00 70.56 87 ASN A O 1
ATOM 620 N N . GLY A 1 88 ? 11.740 -0.267 -15.973 1.00 72.81 88 GLY A N 1
ATOM 621 C CA . GLY A 1 88 ? 12.587 -1.127 -15.142 1.00 72.81 88 GLY A CA 1
ATOM 622 C C . GLY A 1 88 ? 11.992 -1.493 -13.781 1.00 72.81 88 GLY A C 1
ATOM 623 O O . GLY A 1 88 ? 12.599 -2.278 -13.061 1.00 72.81 88 GLY A O 1
ATOM 624 N N . ILE A 1 89 ? 10.807 -0.978 -13.434 1.00 75.12 89 ILE A N 1
ATOM 625 C CA . ILE A 1 89 ? 10.046 -1.467 -12.281 1.00 75.12 89 ILE A CA 1
ATOM 626 C C . ILE A 1 89 ? 9.196 -2.642 -12.746 1.00 75.12 89 ILE A C 1
ATOM 628 O O . ILE A 1 89 ? 8.279 -2.459 -13.551 1.00 75.12 89 ILE A O 1
ATOM 632 N N . VAL A 1 90 ? 9.484 -3.829 -12.215 1.00 85.00 90 VAL A N 1
ATOM 633 C CA . VAL A 1 90 ? 8.742 -5.059 -12.508 1.00 85.00 90 VAL A CA 1
ATOM 634 C C . VAL A 1 90 ? 7.943 -5.472 -11.276 1.00 85.00 90 VAL A C 1
ATOM 636 O O . VAL A 1 90 ? 8.513 -5.793 -10.232 1.00 85.00 90 VAL A O 1
ATOM 639 N N . SER A 1 91 ? 6.620 -5.494 -11.410 1.00 87.75 91 SER A N 1
ATOM 640 C CA . SER A 1 91 ? 5.682 -5.884 -10.354 1.00 87.75 91 SER A CA 1
ATOM 641 C C . SER A 1 91 ? 4.542 -6.749 -10.907 1.00 87.75 91 SER A C 1
ATOM 643 O O . SER A 1 91 ? 4.522 -7.088 -12.094 1.00 87.75 91 SER A O 1
ATOM 645 N N . LEU A 1 92 ? 3.605 -7.134 -10.043 1.00 91.06 92 LEU A N 1
ATOM 646 C CA . LEU A 1 92 ? 2.352 -7.792 -10.403 1.00 91.06 92 LEU A CA 1
ATOM 647 C C . LEU A 1 92 ? 1.184 -6.877 -10.065 1.00 91.06 92 LEU A C 1
ATOM 649 O O . LEU A 1 92 ? 1.218 -6.195 -9.053 1.00 91.06 92 LEU A O 1
ATOM 653 N N . GLY A 1 93 ? 0.138 -6.890 -10.880 1.00 89.25 93 GLY A N 1
ATOM 654 C CA . GLY A 1 93 ? -1.079 -6.141 -10.591 1.00 89.25 93 GLY A CA 1
ATOM 655 C C . GLY A 1 93 ? -2.293 -6.718 -11.293 1.00 89.25 93 GLY A C 1
ATOM 656 O O . GLY A 1 93 ? -2.176 -7.585 -12.165 1.00 89.25 93 GLY A O 1
ATOM 657 N N . GLU A 1 94 ? -3.472 -6.223 -10.927 1.00 87.75 94 GLU A N 1
ATOM 658 C CA . GLU A 1 94 ? -4.680 -6.497 -11.693 1.00 87.75 94 GLU A CA 1
ATOM 659 C C . GLU A 1 94 ? -4.620 -5.735 -13.035 1.00 87.75 94 GLU A C 1
ATOM 661 O O . GLU A 1 94 ? -4.525 -4.501 -13.054 1.00 87.75 94 GLU A O 1
ATOM 666 N N . PRO A 1 95 ? -4.673 -6.429 -14.187 1.00 76.12 95 PRO A N 1
ATOM 667 C CA . PRO A 1 95 ? -4.440 -5.795 -15.485 1.00 76.12 95 PRO A CA 1
ATOM 668 C C . PRO A 1 95 ? -5.520 -4.767 -15.840 1.00 76.12 95 PRO A C 1
ATOM 670 O O . PRO A 1 95 ? -5.209 -3.684 -16.339 1.00 76.12 95 PRO A O 1
ATOM 673 N N . ILE A 1 96 ? -6.781 -5.085 -15.536 1.00 75.62 96 ILE A N 1
ATOM 674 C CA . ILE A 1 96 ? -7.953 -4.242 -15.816 1.00 75.62 96 ILE A CA 1
ATOM 675 C C . ILE A 1 96 ? -8.375 -3.365 -14.632 1.00 75.62 96 ILE A C 1
ATOM 677 O O . ILE A 1 96 ? -9.229 -2.496 -14.804 1.00 75.62 96 ILE A O 1
ATOM 681 N N . GLY A 1 97 ? -7.785 -3.582 -13.456 1.00 71.19 97 GLY A N 1
ATOM 682 C CA . GLY A 1 97 ? -8.039 -2.774 -12.270 1.00 71.19 97 GLY A CA 1
ATOM 683 C C . GLY A 1 97 ? -7.517 -1.354 -12.467 1.00 71.19 97 GLY A C 1
ATOM 684 O O . GLY A 1 97 ? -6.464 -1.145 -13.079 1.00 71.19 97 GLY A O 1
ATOM 685 N N . ALA A 1 98 ? -8.261 -0.367 -11.971 1.00 77.12 98 ALA A N 1
ATOM 686 C CA . ALA A 1 98 ? -7.716 0.968 -11.764 1.00 77.12 98 ALA A CA 1
ATOM 687 C C . ALA A 1 98 ? -6.883 0.958 -10.478 1.00 77.12 98 ALA A C 1
ATOM 689 O O . ALA A 1 98 ? -7.180 0.199 -9.563 1.00 77.12 98 ALA A O 1
ATOM 690 N N . CYS A 1 99 ? -5.877 1.823 -10.398 1.00 81.81 99 CYS A N 1
ATOM 691 C CA . CYS A 1 99 ? -5.175 2.067 -9.141 1.00 81.81 99 CYS A CA 1
ATOM 692 C C . CYS A 1 99 ? -6.167 2.482 -8.036 1.00 81.81 99 CYS A C 1
ATOM 694 O O . CYS A 1 99 ? -6.902 3.460 -8.219 1.00 81.81 99 CYS A O 1
ATOM 696 N N . SER A 1 100 ? -6.148 1.802 -6.884 1.00 74.81 100 SER A N 1
ATOM 697 C CA . SER A 1 100 ? -7.074 2.049 -5.759 1.00 74.81 100 SER A CA 1
ATOM 698 C C . SER A 1 100 ? -6.773 3.322 -4.955 1.00 74.81 100 SER A C 1
ATOM 700 O O . SER A 1 100 ? -7.157 3.434 -3.788 1.00 74.81 100 SER A O 1
ATOM 702 N N . SER A 1 101 ? -6.057 4.292 -5.527 1.00 69.38 101 SER A N 1
ATOM 703 C CA . SER A 1 101 ? -5.595 5.446 -4.763 1.00 69.38 101 SER A CA 1
ATOM 704 C C . SER A 1 101 ? -6.761 6.348 -4.332 1.00 69.38 101 SER A C 1
ATOM 706 O O . SER A 1 101 ? -7.607 6.707 -5.156 1.00 69.38 101 SER A O 1
ATOM 708 N N . PRO A 1 102 ? -6.792 6.788 -3.058 1.00 62.59 102 PRO A N 1
ATOM 709 C CA . PRO A 1 102 ? -7.801 7.727 -2.562 1.00 62.59 102 PRO A CA 1
ATOM 710 C C . PRO A 1 102 ? -7.666 9.124 -3.185 1.00 62.59 102 PRO A C 1
ATOM 712 O O . PRO A 1 102 ? -8.565 9.957 -3.059 1.00 62.59 102 PRO A O 1
ATOM 715 N N . VAL A 1 103 ? -6.538 9.395 -3.843 1.00 68.31 103 VAL A N 1
ATOM 716 C CA . VAL A 1 103 ? -6.250 10.647 -4.533 1.00 68.31 103 VAL A CA 1
ATOM 717 C C . VAL A 1 103 ? -5.932 10.359 -5.992 1.00 68.31 103 VAL A C 1
ATOM 719 O O . VAL A 1 103 ? -5.431 9.297 -6.348 1.00 68.31 103 VAL A O 1
ATOM 722 N N . HIS A 1 104 ? -6.213 11.319 -6.871 1.00 75.25 104 HIS A N 1
ATOM 723 C CA . HIS A 1 104 ? -5.773 11.187 -8.252 1.00 75.25 104 HIS A CA 1
ATOM 724 C C . HIS A 1 104 ? -4.241 11.135 -8.294 1.00 75.25 104 HIS A C 1
ATOM 726 O O . HIS A 1 104 ? -3.575 12.110 -7.939 1.00 75.25 104 HIS A O 1
ATOM 732 N N . LEU A 1 105 ? -3.693 10.007 -8.744 1.00 72.31 105 LEU A N 1
ATOM 733 C CA . LEU A 1 105 ? -2.259 9.863 -8.924 1.00 72.31 105 LEU A CA 1
ATOM 734 C C . LEU A 1 105 ? -1.820 10.505 -10.240 1.00 72.31 105 LEU A C 1
ATOM 736 O O . LEU A 1 105 ? -1.985 9.936 -11.318 1.00 72.31 105 LEU A O 1
ATOM 740 N N . ALA A 1 106 ? -1.226 11.694 -10.145 1.00 77.31 106 ALA A N 1
ATOM 741 C CA . ALA A 1 106 ? -0.515 12.299 -11.264 1.00 77.31 106 ALA A CA 1
ATOM 742 C C . ALA A 1 106 ? 0.847 11.616 -11.515 1.00 77.31 106 ALA A C 1
ATOM 744 O O . ALA A 1 106 ? 1.244 10.671 -10.835 1.00 77.31 106 ALA A O 1
ATOM 745 N N . PHE A 1 107 ? 1.585 12.134 -12.499 1.00 82.75 107 PHE A N 1
ATOM 746 C CA . PHE A 1 107 ? 2.959 11.733 -12.820 1.00 82.75 107 PHE A CA 1
ATOM 747 C C . PHE A 1 107 ? 3.127 10.281 -13.273 1.00 82.75 107 PHE A C 1
ATOM 749 O O . PHE A 1 107 ? 4.223 9.750 -13.149 1.00 82.75 107 PHE A O 1
ATOM 756 N N . ASP A 1 108 ? 2.088 9.661 -13.840 1.00 81.50 108 ASP A N 1
ATOM 757 C CA . ASP A 1 108 ? 2.098 8.304 -14.409 1.00 81.50 108 ASP A CA 1
ATOM 758 C C . ASP A 1 108 ? 2.286 7.184 -13.366 1.00 81.50 108 ASP A C 1
ATOM 760 O O . ASP A 1 108 ? 2.741 6.102 -13.708 1.00 81.50 108 ASP A O 1
ATOM 764 N N . MET A 1 109 ? 1.995 7.443 -12.090 1.00 85.31 109 MET A N 1
ATOM 765 C CA . MET A 1 109 ? 2.265 6.553 -10.946 1.00 85.31 109 MET A CA 1
ATOM 766 C C . MET A 1 109 ? 1.414 5.267 -10.901 1.00 85.31 109 MET A C 1
ATOM 768 O O . MET A 1 109 ? 1.684 4.367 -10.109 1.00 85.31 109 MET A O 1
ATOM 772 N N . GLU A 1 110 ? 0.413 5.143 -11.769 1.00 85.38 110 GLU A N 1
ATOM 773 C CA . GLU A 1 110 ? -0.501 3.996 -11.839 1.00 85.38 110 GLU A CA 1
ATOM 774 C C . GLU A 1 110 ? 0.174 2.603 -11.789 1.00 85.38 110 GLU A C 1
ATOM 776 O O . GLU A 1 110 ? -0.311 1.753 -11.046 1.00 85.38 110 GLU A O 1
ATOM 781 N N . PRO A 1 111 ? 1.302 2.337 -12.475 1.00 83.38 111 PRO A N 1
ATOM 782 C CA . PRO A 1 111 ? 1.944 1.020 -12.469 1.00 83.38 111 PRO A CA 1
ATOM 783 C C . PRO A 1 111 ? 2.422 0.583 -11.085 1.00 83.38 111 PRO A C 1
ATOM 785 O O . PRO A 1 111 ? 2.175 -0.542 -10.661 1.00 83.38 111 PRO A O 1
ATOM 788 N N . THR A 1 112 ? 3.083 1.494 -10.372 1.00 87.19 112 THR A N 1
ATOM 789 C CA . THR A 1 112 ? 3.597 1.251 -9.024 1.00 87.19 112 THR A CA 1
ATOM 790 C C . THR A 1 112 ? 2.437 1.087 -8.041 1.00 87.19 112 THR A C 1
ATOM 792 O O . THR A 1 112 ? 2.486 0.228 -7.169 1.00 87.19 112 THR A O 1
ATOM 795 N N . CYS A 1 113 ? 1.346 1.837 -8.233 1.00 89.75 113 CYS A N 1
ATOM 796 C CA . CYS A 1 113 ? 0.113 1.653 -7.468 1.00 89.75 113 CYS A CA 1
ATOM 797 C C . CYS A 1 113 ? -0.515 0.267 -7.661 1.00 89.75 113 CYS A C 1
ATOM 799 O O . CYS A 1 113 ? -0.842 -0.383 -6.678 1.00 89.75 113 CYS A O 1
ATOM 801 N N . LYS A 1 114 ? -0.598 -0.243 -8.895 1.00 89.81 114 LYS A N 1
ATOM 802 C CA . LYS A 1 114 ? -1.109 -1.603 -9.144 1.00 89.81 114 LYS A CA 1
ATOM 803 C C . LYS A 1 114 ? -0.282 -2.687 -8.442 1.00 89.81 114 LYS A C 1
ATOM 805 O O . LYS A 1 114 ? -0.835 -3.693 -8.008 1.00 89.81 114 LYS A O 1
ATOM 810 N N . GLY A 1 115 ? 1.027 -2.464 -8.308 1.00 91.62 115 GLY A N 1
ATOM 811 C CA . GLY A 1 115 ? 1.912 -3.312 -7.510 1.00 91.62 115 GLY A CA 1
ATOM 812 C C . GLY A 1 115 ? 1.579 -3.316 -6.015 1.00 91.62 115 GLY A C 1
ATOM 813 O O . GLY A 1 115 ? 1.593 -4.361 -5.367 1.00 91.62 115 GLY A O 1
ATOM 814 N N . HIS A 1 116 ? 1.236 -2.151 -5.468 1.00 93.19 116 HIS A N 1
ATOM 815 C CA . HIS A 1 116 ? 0.790 -1.996 -4.080 1.00 93.19 116 HIS A CA 1
ATOM 816 C C . HIS A 1 116 ? -0.587 -2.609 -3.838 1.00 93.19 116 HIS A C 1
ATOM 818 O O . HIS A 1 116 ? -0.758 -3.347 -2.868 1.00 93.19 116 HIS A O 1
ATOM 824 N N . ASP A 1 117 ? -1.513 -2.425 -4.780 1.00 93.62 117 ASP A N 1
ATOM 825 C CA . ASP A 1 117 ? -2.826 -3.074 -4.775 1.00 93.62 117 ASP A CA 1
ATOM 826 C C . ASP A 1 117 ? -2.693 -4.604 -4.734 1.00 93.62 117 ASP A C 1
ATOM 828 O O . ASP A 1 117 ? -3.342 -5.261 -3.919 1.00 93.62 117 ASP A O 1
ATOM 832 N N . PHE A 1 118 ? -1.781 -5.179 -5.527 1.00 94.88 118 PHE A N 1
ATOM 833 C CA . PHE A 1 118 ? -1.482 -6.610 -5.459 1.00 94.88 118 PHE A CA 1
ATOM 834 C C . PHE A 1 118 ? -0.935 -7.034 -4.087 1.00 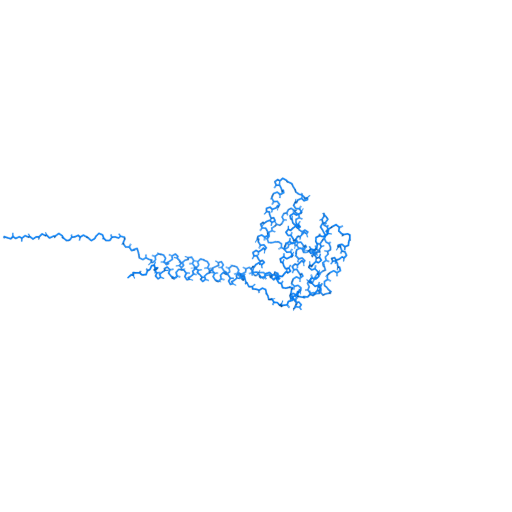94.88 118 PHE A C 1
ATOM 836 O O . PHE A 1 118 ? -1.352 -8.060 -3.546 1.00 94.88 118 PHE A O 1
ATOM 843 N N . GLY A 1 119 ? -0.046 -6.240 -3.484 1.00 95.69 119 GLY A N 1
ATOM 844 C CA . GLY A 1 119 ? 0.409 -6.464 -2.110 1.00 95.69 119 GLY A CA 1
ATOM 845 C C . GLY A 1 119 ? -0.754 -6.495 -1.112 1.00 95.69 119 GLY A C 1
ATOM 846 O O . GLY A 1 119 ? -0.838 -7.389 -0.268 1.00 95.69 119 GLY A O 1
ATOM 847 N N . TYR A 1 120 ? -1.706 -5.574 -1.236 1.00 95.69 120 TYR A N 1
ATOM 848 C CA . TYR A 1 120 ? -2.911 -5.552 -0.406 1.00 95.69 120 TYR A CA 1
ATOM 849 C C . TYR A 1 120 ? -3.839 -6.739 -0.664 1.00 95.69 120 TYR A C 1
ATOM 851 O O . TYR A 1 120 ? -4.420 -7.287 0.277 1.00 95.69 120 TYR A O 1
ATOM 859 N N . ASP A 1 121 ? -3.931 -7.204 -1.902 1.00 95.62 121 ASP A N 1
ATOM 860 C CA . ASP A 1 121 ? -4.691 -8.402 -2.238 1.00 95.62 121 ASP A CA 1
ATOM 861 C C . ASP A 1 121 ? -4.076 -9.673 -1.660 1.00 95.62 121 ASP A C 1
ATOM 863 O O . ASP A 1 121 ? -4.816 -10.568 -1.257 1.00 95.62 121 ASP A O 1
ATOM 867 N N . LEU A 1 122 ? -2.750 -9.743 -1.510 1.00 97.19 122 LEU A N 1
ATOM 868 C CA . LEU A 1 122 ? -2.098 -10.818 -0.759 1.00 97.19 122 LEU A CA 1
ATOM 869 C C . LEU A 1 122 ? -2.519 -10.808 0.721 1.00 97.19 122 LEU A C 1
ATOM 871 O O . LEU A 1 122 ? -2.826 -11.864 1.280 1.00 97.19 122 LEU A O 1
ATOM 875 N N . LEU A 1 123 ? -2.615 -9.629 1.349 1.00 95.94 123 LEU A N 1
ATOM 876 C CA . LEU A 1 123 ? -3.113 -9.502 2.727 1.00 95.94 123 LEU A CA 1
ATOM 877 C C . LEU A 1 123 ? -4.562 -9.993 2.846 1.00 95.94 123 LEU A C 1
ATOM 879 O O . LEU A 1 123 ? -4.894 -10.749 3.764 1.00 95.94 123 LEU A O 1
ATOM 883 N N . ARG A 1 124 ? -5.427 -9.576 1.911 1.00 95.31 124 ARG A N 1
ATOM 884 C CA . ARG A 1 124 ? -6.842 -9.976 1.878 1.00 95.31 124 ARG A CA 1
ATOM 885 C C . ARG A 1 124 ? -6.992 -11.468 1.623 1.00 95.31 124 ARG A C 1
ATOM 887 O O . ARG A 1 124 ? -7.729 -12.125 2.353 1.00 95.31 124 ARG A O 1
ATOM 894 N N . TYR A 1 125 ? -6.257 -12.010 0.656 1.00 96.44 125 TYR A N 1
ATOM 895 C CA . TYR A 1 125 ? -6.226 -13.437 0.353 1.00 96.44 125 TYR A CA 1
ATOM 896 C C . TYR A 1 125 ? -5.891 -14.258 1.603 1.00 96.44 125 TYR A C 1
ATOM 898 O O . TYR A 1 125 ? -6.674 -15.126 1.988 1.00 96.44 125 TYR A O 1
ATOM 906 N N . ALA A 1 126 ? -4.787 -13.930 2.287 1.00 95.69 126 ALA A N 1
ATOM 907 C CA . ALA A 1 126 ? -4.362 -14.607 3.512 1.00 95.69 126 ALA A CA 1
ATOM 908 C C . ALA A 1 126 ? -5.427 -14.554 4.619 1.00 95.69 126 ALA A C 1
ATOM 910 O O . ALA A 1 126 ? -5.672 -15.550 5.303 1.00 95.69 126 ALA A O 1
ATOM 911 N N . ALA A 1 127 ? -6.098 -13.412 4.782 1.00 93.38 127 ALA A N 1
ATOM 912 C CA . ALA A 1 127 ? -7.186 -13.274 5.742 1.00 93.38 127 ALA A CA 1
ATOM 913 C C . ALA A 1 127 ? -8.415 -14.122 5.370 1.00 93.38 127 ALA A C 1
ATOM 915 O O . ALA A 1 127 ? -8.973 -14.791 6.240 1.00 93.38 127 ALA A O 1
ATOM 916 N N . VAL A 1 128 ? -8.808 -14.150 4.091 1.00 94.75 128 VAL A N 1
ATOM 917 C CA . VAL A 1 128 ? -9.960 -14.928 3.599 1.00 94.75 128 VAL A CA 1
ATOM 918 C C . VAL A 1 128 ? -9.748 -16.430 3.780 1.00 94.75 128 VAL A C 1
ATOM 920 O O . VAL A 1 128 ? -10.677 -17.133 4.173 1.00 94.75 128 VAL A O 1
ATOM 923 N N . ILE A 1 129 ? -8.529 -16.930 3.560 1.00 95.25 129 ILE A N 1
ATOM 924 C CA . ILE A 1 129 ? -8.207 -18.352 3.771 1.00 95.25 129 ILE A CA 1
ATOM 925 C C . ILE A 1 129 ? -7.962 -18.712 5.249 1.00 95.25 129 ILE A C 1
ATOM 927 O O . ILE A 1 129 ? -7.645 -19.860 5.554 1.00 95.25 129 ILE A O 1
ATOM 931 N N . GLY A 1 130 ? -8.110 -17.755 6.174 1.00 93.25 130 GLY A N 1
ATOM 932 C CA . GLY A 1 130 ? -7.984 -17.976 7.618 1.00 93.25 130 GLY A CA 1
ATOM 933 C C . GLY A 1 130 ? -6.547 -18.018 8.150 1.00 93.25 130 GLY A C 1
ATOM 934 O O . GLY A 1 130 ? -6.329 -18.499 9.261 1.00 93.25 130 GLY A O 1
ATOM 935 N N . ALA A 1 131 ? -5.572 -17.518 7.389 1.00 93.50 131 ALA A N 1
ATOM 936 C CA . ALA A 1 131 ? -4.152 -17.511 7.746 1.00 93.50 131 ALA A CA 1
ATOM 937 C C . ALA A 1 131 ? -3.518 -16.117 7.533 1.00 93.50 131 ALA A C 1
ATOM 939 O O . ALA A 1 131 ? -2.577 -15.986 6.745 1.00 93.50 131 ALA A O 1
ATOM 940 N N . PRO A 1 132 ? -4.025 -15.064 8.211 1.00 93.00 132 PRO A N 1
ATOM 941 C CA . PRO A 1 132 ? -3.583 -13.685 8.005 1.00 93.00 132 PRO A CA 1
ATOM 942 C C . PRO A 1 132 ? -2.087 -13.520 8.293 1.00 93.00 132 PRO A C 1
ATOM 944 O O . PRO A 1 132 ? -1.559 -14.134 9.219 1.00 93.00 132 PRO A O 1
ATOM 947 N N . LEU A 1 133 ? -1.416 -12.649 7.532 1.00 92.19 133 LEU A N 1
ATOM 948 C CA . LEU A 1 133 ? 0.031 -12.436 7.657 1.00 92.19 133 LEU A CA 1
ATOM 949 C C . LEU A 1 133 ? 0.438 -11.718 8.955 1.00 92.19 133 LEU A C 1
ATOM 951 O O . LEU A 1 133 ? 1.600 -11.763 9.328 1.00 92.19 133 LEU A O 1
ATOM 955 N N . GLY A 1 134 ? -0.492 -11.107 9.688 1.00 88.44 134 GLY A N 1
ATOM 956 C CA . GLY A 1 134 ? -0.173 -10.308 10.874 1.00 88.44 134 GLY A CA 1
ATOM 957 C C . GLY A 1 134 ? 0.425 -8.941 10.520 1.00 88.44 134 GLY A C 1
ATOM 958 O O . GLY A 1 134 ? 0.460 -8.540 9.359 1.00 88.44 134 GLY A O 1
ATOM 959 N N . GLU A 1 135 ? 0.889 -8.211 11.534 1.00 88.94 135 GLU A N 1
ATOM 960 C CA . GLU A 1 135 ? 1.204 -6.773 11.434 1.00 88.94 135 GLU A CA 1
ATOM 961 C C . GLU A 1 135 ? 2.518 -6.446 10.702 1.00 88.94 135 GLU A C 1
ATOM 963 O O . GLU A 1 135 ? 2.847 -5.277 10.532 1.00 88.94 135 GLU A O 1
ATOM 968 N N . TRP A 1 136 ? 3.288 -7.451 10.269 1.00 91.81 136 TRP A N 1
ATOM 969 C CA . TRP A 1 136 ? 4.579 -7.229 9.603 1.00 91.81 136 TRP A CA 1
ATOM 970 C C . TRP A 1 136 ? 4.444 -6.945 8.105 1.00 91.81 136 TRP A C 1
ATOM 972 O O . TRP A 1 136 ? 5.285 -6.252 7.539 1.00 91.81 136 TRP A O 1
ATOM 982 N N . ALA A 1 137 ? 3.426 -7.512 7.452 1.00 94.81 137 ALA A N 1
ATOM 983 C CA . ALA A 1 137 ? 3.378 -7.563 5.994 1.00 94.81 137 ALA A CA 1
ATOM 984 C C . ALA A 1 137 ? 2.945 -6.232 5.382 1.00 94.81 137 ALA A C 1
ATOM 986 O O . ALA A 1 137 ? 3.547 -5.781 4.413 1.00 94.81 137 ALA A O 1
ATOM 987 N N . ARG A 1 138 ? 1.929 -5.581 5.959 1.00 95.38 138 ARG A N 1
ATOM 988 C CA . ARG A 1 138 ? 1.425 -4.314 5.426 1.00 95.38 138 ARG A CA 1
ATOM 989 C C . ARG A 1 138 ? 2.455 -3.180 5.472 1.00 95.38 138 ARG A C 1
ATOM 991 O O . ARG A 1 138 ? 2.657 -2.590 4.419 1.00 95.38 138 ARG A O 1
ATOM 998 N N . PRO A 1 139 ? 3.156 -2.918 6.594 1.00 94.62 139 PRO A N 1
ATOM 999 C CA . PRO A 1 139 ? 4.186 -1.882 6.619 1.00 94.62 139 PRO A CA 1
ATOM 1000 C C . PRO A 1 139 ? 5.293 -2.151 5.599 1.00 94.62 139 PRO A C 1
ATOM 1002 O O . PRO A 1 139 ? 5.749 -1.236 4.935 1.00 94.62 139 PRO A O 1
ATOM 1005 N N . LEU A 1 140 ? 5.666 -3.420 5.401 1.00 95.31 140 LEU A N 1
ATOM 1006 C CA . LEU A 1 140 ? 6.682 -3.787 4.418 1.00 95.31 140 LEU A CA 1
ATOM 1007 C C . LEU A 1 140 ? 6.239 -3.507 2.970 1.00 95.31 140 LEU A C 1
ATOM 1009 O O . LEU A 1 140 ? 7.050 -3.086 2.149 1.00 95.31 140 LEU A O 1
ATOM 1013 N N . ILE A 1 141 ? 4.962 -3.745 2.656 1.00 96.00 141 ILE A N 1
ATOM 1014 C CA . ILE A 1 141 ? 4.361 -3.424 1.352 1.00 96.00 141 ILE A CA 1
ATOM 1015 C C . ILE A 1 141 ? 4.275 -1.905 1.153 1.00 96.00 141 ILE A C 1
ATOM 1017 O O . ILE A 1 141 ? 4.610 -1.416 0.075 1.00 96.00 141 ILE A O 1
ATOM 1021 N N . ASP A 1 142 ? 3.837 -1.178 2.184 1.00 95.56 142 ASP A N 1
ATOM 1022 C CA . ASP A 1 142 ? 3.716 0.281 2.171 1.00 95.56 142 ASP A CA 1
ATOM 1023 C C . ASP A 1 142 ? 5.102 0.927 1.954 1.00 95.56 142 ASP A C 1
ATOM 1025 O O . ASP A 1 142 ? 5.283 1.669 0.990 1.00 95.56 142 ASP A O 1
ATOM 1029 N N . ASP A 1 143 ? 6.115 0.539 2.739 1.00 95.00 143 ASP A N 1
ATOM 1030 C CA . ASP A 1 143 ? 7.495 1.041 2.638 1.00 95.00 143 ASP A CA 1
ATOM 1031 C C . ASP A 1 143 ? 8.129 0.774 1.262 1.00 95.00 143 ASP A C 1
ATOM 1033 O O . ASP A 1 143 ? 8.816 1.632 0.699 1.00 95.00 143 ASP A O 1
ATOM 1037 N N . TRP A 1 144 ? 7.903 -0.418 0.698 1.00 93.50 144 TRP A N 1
ATOM 1038 C CA . TRP A 1 144 ? 8.365 -0.747 -0.652 1.00 93.50 144 TRP A CA 1
ATOM 1039 C C . TRP A 1 144 ? 7.735 0.179 -1.697 1.00 93.50 144 TRP A C 1
ATOM 1041 O O . TRP A 1 144 ? 8.434 0.713 -2.560 1.00 93.50 144 TRP A O 1
ATOM 1051 N N . TRP A 1 145 ? 6.426 0.413 -1.603 1.00 92.69 145 TRP A N 1
ATOM 1052 C CA . TRP A 1 145 ? 5.718 1.292 -2.526 1.00 92.69 145 TRP A CA 1
ATOM 1053 C C . TRP A 1 145 ? 6.183 2.750 -2.407 1.00 92.69 145 TRP A C 1
ATOM 1055 O O . TRP A 1 145 ? 6.374 3.407 -3.434 1.00 92.69 145 TRP A O 1
ATOM 1065 N N . TYR A 1 146 ? 6.438 3.236 -1.187 1.00 93.38 146 TYR A N 1
ATOM 1066 C CA . TYR A 1 146 ? 7.009 4.565 -0.925 1.00 93.38 146 TYR A CA 1
ATOM 1067 C C . TYR A 1 146 ? 8.355 4.738 -1.634 1.00 93.38 146 TYR A C 1
ATOM 1069 O O . TYR A 1 146 ? 8.563 5.700 -2.383 1.00 93.38 146 TYR A O 1
ATOM 1077 N N . ALA A 1 147 ? 9.245 3.754 -1.477 1.00 92.19 147 ALA A N 1
ATOM 1078 C CA . ALA A 1 147 ? 10.548 3.750 -2.128 1.00 92.19 147 ALA A CA 1
ATOM 1079 C C . ALA A 1 147 ? 10.427 3.772 -3.662 1.00 92.19 147 ALA A C 1
ATOM 1081 O O . ALA A 1 147 ? 11.054 4.608 -4.315 1.00 92.19 147 ALA A O 1
ATOM 1082 N N . GLU A 1 148 ? 9.579 2.918 -4.241 1.00 89.44 148 GLU A N 1
ATOM 1083 C CA . GLU A 1 148 ? 9.361 2.855 -5.692 1.00 89.44 148 GLU A CA 1
ATOM 1084 C C . GLU A 1 148 ? 8.773 4.153 -6.261 1.00 89.44 148 GLU A C 1
ATOM 1086 O O . GLU A 1 148 ? 9.163 4.610 -7.341 1.00 89.44 148 GLU A O 1
ATOM 1091 N N . MET A 1 149 ? 7.843 4.781 -5.538 1.00 90.06 149 MET A N 1
ATOM 1092 C CA . MET A 1 149 ? 7.246 6.054 -5.941 1.00 90.06 149 MET A CA 1
ATOM 1093 C C . MET A 1 149 ? 8.269 7.185 -5.954 1.00 90.06 149 MET A C 1
ATOM 1095 O O . MET A 1 149 ? 8.329 7.958 -6.917 1.00 90.06 149 MET A O 1
ATOM 1099 N N . HIS A 1 150 ? 9.103 7.265 -4.919 1.00 92.38 150 HIS A N 1
ATOM 1100 C CA . HIS A 1 150 ? 10.182 8.240 -4.859 1.00 92.38 150 HIS A CA 1
ATOM 1101 C C . HIS A 1 150 ? 11.240 8.004 -5.938 1.00 92.38 150 HIS A C 1
ATOM 1103 O O . HIS A 1 150 ? 11.578 8.941 -6.662 1.00 92.38 150 HIS A O 1
ATOM 1109 N N . GLU A 1 151 ? 11.674 6.762 -6.148 1.00 89.69 151 GLU A N 1
ATOM 1110 C CA . GLU A 1 151 ? 12.640 6.441 -7.202 1.00 89.69 151 GLU A CA 1
ATOM 1111 C C . GLU A 1 151 ? 12.083 6.766 -8.597 1.00 89.69 151 GLU A C 1
ATOM 1113 O O . GLU A 1 151 ? 12.780 7.233 -9.503 1.00 89.69 151 GLU A O 1
ATOM 1118 N N . ARG A 1 152 ? 10.778 6.583 -8.790 1.00 87.69 152 ARG A N 1
ATOM 1119 C CA . ARG A 1 152 ? 10.107 6.972 -10.025 1.00 87.69 152 ARG A CA 1
ATOM 1120 C C . ARG A 1 152 ? 10.075 8.484 -10.226 1.00 87.69 152 ARG A C 1
ATOM 1122 O O . ARG A 1 152 ? 10.263 8.925 -11.366 1.00 87.69 152 ARG A O 1
ATOM 1129 N N . CYS A 1 153 ? 9.865 9.269 -9.170 1.00 92.00 153 CYS A N 1
ATOM 1130 C CA . CYS A 1 153 ? 10.007 10.722 -9.239 1.00 92.00 153 CYS A CA 1
ATOM 1131 C C . CYS A 1 153 ? 11.425 11.111 -9.680 1.00 92.00 153 CYS A C 1
ATOM 1133 O O . CYS A 1 153 ? 11.555 11.886 -10.630 1.00 92.00 153 CYS A O 1
ATOM 1135 N N . ASP A 1 154 ? 12.455 10.498 -9.090 1.00 91.56 154 ASP A N 1
ATOM 1136 C CA . ASP A 1 154 ? 13.862 10.760 -9.419 1.00 91.56 154 ASP A CA 1
ATOM 1137 C C . ASP A 1 154 ? 14.208 10.419 -10.878 1.00 91.56 154 ASP A C 1
ATOM 1139 O O . ASP A 1 154 ? 14.919 11.167 -11.551 1.00 91.56 154 ASP A O 1
ATOM 1143 N N . ARG A 1 155 ? 13.683 9.305 -11.407 1.00 88.00 155 ARG A N 1
ATOM 1144 C CA . ARG A 1 155 ? 13.967 8.863 -12.786 1.00 88.00 155 ARG A CA 1
ATOM 1145 C C . ARG A 1 155 ? 13.221 9.652 -13.858 1.00 88.00 155 ARG A C 1
ATOM 1147 O O . ARG A 1 155 ? 13.702 9.753 -14.985 1.00 88.00 155 ARG A O 1
ATOM 1154 N N . THR A 1 156 ? 12.019 10.145 -13.558 1.00 87.31 156 THR A N 1
ATOM 1155 C CA . THR A 1 156 ? 11.104 10.668 -14.593 1.00 87.31 156 THR A CA 1
ATOM 1156 C C . THR A 1 156 ? 10.898 12.177 -14.543 1.00 87.31 156 THR A C 1
ATOM 1158 O O . THR A 1 156 ? 10.378 12.745 -15.507 1.00 87.31 156 THR A O 1
ATOM 1161 N N . ARG A 1 157 ? 11.285 12.851 -13.452 1.00 91.00 157 ARG A N 1
ATOM 1162 C CA . ARG A 1 157 ? 11.007 14.276 -13.224 1.00 91.00 157 ARG A CA 1
ATOM 1163 C C . ARG A 1 157 ? 12.249 15.017 -12.728 1.00 91.00 157 ARG A C 1
ATOM 1165 O O . ARG A 1 157 ? 13.169 14.440 -12.171 1.00 91.00 157 ARG A O 1
ATOM 1172 N N . ALA A 1 158 ? 12.263 16.333 -12.933 1.00 92.25 158 ALA A N 1
ATOM 1173 C CA . ALA A 1 158 ? 13.350 17.206 -12.487 1.00 92.25 158 ALA A CA 1
ATOM 1174 C C . ALA A 1 158 ? 12.834 18.595 -12.079 1.00 92.25 158 ALA A C 1
ATOM 1176 O O . ALA A 1 158 ? 11.724 19.009 -12.444 1.00 92.25 158 ALA A O 1
ATOM 1177 N N . GLY A 1 159 ? 13.649 19.335 -11.323 1.00 94.56 159 GLY A N 1
ATOM 1178 C CA . GLY A 1 159 ? 13.337 20.696 -10.879 1.00 94.56 159 GLY A CA 1
ATOM 1179 C C . GLY A 1 159 ? 12.017 20.776 -10.103 1.00 94.56 159 GLY A C 1
ATOM 1180 O O . GLY A 1 159 ? 11.709 19.908 -9.289 1.00 94.56 159 GLY A O 1
ATOM 1181 N N . LEU A 1 160 ? 11.205 21.800 -10.386 1.00 94.56 160 LEU A N 1
ATOM 1182 C CA . LEU A 1 160 ? 9.910 21.999 -9.718 1.00 94.56 160 LEU A CA 1
ATOM 1183 C C . LEU A 1 160 ? 8.933 20.833 -9.930 1.00 94.56 160 LEU A C 1
ATOM 1185 O O . LEU A 1 160 ? 8.145 20.536 -9.037 1.00 94.56 160 LEU A O 1
ATOM 1189 N N . SER A 1 161 ? 8.993 20.154 -11.082 1.00 93.31 161 SER A N 1
ATOM 1190 C CA . SER A 1 161 ? 8.143 18.983 -11.341 1.00 93.31 161 SER A CA 1
ATOM 1191 C C . SER A 1 161 ? 8.536 17.779 -10.482 1.00 93.31 161 SER A C 1
ATOM 1193 O O . SER A 1 161 ? 7.658 17.050 -10.032 1.00 93.31 161 SER A O 1
ATOM 1195 N N . GLY A 1 162 ? 9.835 17.613 -10.203 1.00 94.62 162 GLY A N 1
ATOM 1196 C CA . GLY A 1 162 ? 10.332 16.615 -9.258 1.00 94.62 162 GLY A CA 1
ATOM 1197 C C . GLY A 1 162 ? 9.851 16.928 -7.846 1.00 94.62 162 GLY A C 1
ATOM 1198 O O . GLY A 1 162 ? 9.209 16.094 -7.221 1.00 94.62 162 GLY A O 1
ATOM 1199 N N . LEU A 1 163 ? 10.035 18.171 -7.387 1.00 94.00 163 LEU A N 1
ATOM 1200 C CA . LEU A 1 163 ? 9.562 18.598 -6.065 1.00 94.00 163 LEU A CA 1
ATOM 1201 C C . LEU A 1 163 ? 8.051 18.362 -5.877 1.00 94.00 163 LEU A C 1
ATOM 1203 O O . LEU A 1 163 ? 7.633 17.863 -4.836 1.00 94.00 163 LEU A O 1
ATOM 1207 N N . ALA A 1 164 ? 7.239 18.682 -6.889 1.00 91.31 164 ALA A N 1
ATOM 1208 C CA . ALA A 1 164 ? 5.800 18.426 -6.859 1.00 91.31 164 ALA A CA 1
ATOM 1209 C C . ALA A 1 164 ? 5.469 16.922 -6.814 1.00 91.31 164 ALA A C 1
ATOM 1211 O O . ALA A 1 164 ? 4.563 16.526 -6.085 1.00 91.31 164 ALA A O 1
ATOM 1212 N N . CYS A 1 165 ? 6.224 16.095 -7.544 1.00 93.69 165 CYS A N 1
ATOM 1213 C CA . CYS A 1 165 ? 6.099 14.638 -7.521 1.00 93.69 165 CYS A CA 1
ATOM 1214 C C . CYS A 1 165 ? 6.339 14.085 -6.107 1.00 93.69 165 CYS A C 1
ATOM 1216 O O . CYS A 1 165 ? 5.439 13.466 -5.545 1.00 93.69 165 CYS A O 1
ATOM 1218 N N . HIS A 1 166 ? 7.481 14.401 -5.479 1.00 94.06 166 HIS A N 1
ATOM 1219 C CA . HIS A 1 166 ? 7.770 13.963 -4.104 1.00 94.06 166 HIS A CA 1
ATOM 1220 C C . HIS A 1 166 ? 6.749 14.505 -3.096 1.00 94.06 166 HIS A C 1
ATOM 1222 O O . HIS A 1 166 ? 6.361 13.787 -2.182 1.00 94.06 166 HIS A O 1
ATOM 1228 N N . GLY A 1 167 ? 6.270 15.741 -3.275 1.00 91.75 167 GLY A N 1
ATOM 1229 C CA . GLY A 1 167 ? 5.221 16.310 -2.427 1.00 91.75 167 GLY A CA 1
ATOM 1230 C C . GLY A 1 167 ? 3.908 15.523 -2.481 1.00 91.75 167 GLY A C 1
ATOM 1231 O O . GLY A 1 167 ? 3.269 15.333 -1.449 1.00 91.75 167 GLY A O 1
ATOM 1232 N N . GLN A 1 168 ? 3.517 15.031 -3.660 1.00 89.69 168 GLN A N 1
ATOM 1233 C CA . GLN A 1 168 ? 2.339 14.174 -3.798 1.00 89.69 168 GLN A CA 1
ATOM 1234 C C . GLN A 1 168 ? 2.556 12.796 -3.159 1.00 89.69 168 GLN A C 1
ATOM 1236 O O . GLN A 1 168 ? 1.641 12.293 -2.506 1.00 89.69 168 GLN A O 1
ATOM 1241 N N . VAL A 1 169 ? 3.746 12.204 -3.323 1.00 91.50 169 VAL A N 1
ATOM 1242 C CA . VAL A 1 169 ? 4.100 10.923 -2.686 1.00 91.50 169 VAL A CA 1
ATOM 1243 C C . VAL A 1 169 ? 3.990 11.055 -1.167 1.00 91.50 169 VAL A C 1
ATOM 1245 O O . VAL A 1 169 ? 3.154 10.380 -0.581 1.00 91.50 169 VAL A O 1
ATOM 1248 N N . LEU A 1 170 ? 4.665 12.039 -0.561 1.00 90.94 170 LEU A N 1
ATOM 1249 C CA . LEU A 1 170 ? 4.614 12.315 0.885 1.00 90.94 170 LEU A CA 1
ATOM 1250 C C . LEU A 1 170 ? 3.187 12.524 1.418 1.00 90.94 170 LEU A C 1
ATOM 1252 O O . LEU A 1 170 ? 2.839 12.074 2.508 1.00 90.94 170 LEU A O 1
ATOM 1256 N N . ALA A 1 171 ? 2.337 13.229 0.665 1.00 87.56 171 ALA A N 1
ATOM 1257 C CA . ALA A 1 171 ? 0.944 13.422 1.060 1.00 87.56 171 ALA A CA 1
ATOM 1258 C C . ALA A 1 171 ? 0.155 12.102 1.048 1.00 87.56 171 ALA A C 1
ATOM 1260 O O . ALA A 1 171 ? -0.715 11.898 1.892 1.00 87.56 171 ALA A O 1
ATOM 1261 N N . THR A 1 172 ? 0.459 11.216 0.098 1.00 87.19 172 THR A N 1
ATOM 1262 C CA . THR A 1 172 ? -0.202 9.913 -0.033 1.00 87.19 172 THR A CA 1
ATOM 1263 C C . THR A 1 172 ? 0.295 8.931 1.028 1.00 87.19 172 THR A C 1
ATOM 1265 O O . THR A 1 172 ? -0.533 8.259 1.634 1.00 87.19 172 THR A O 1
ATOM 1268 N N . GLU A 1 173 ? 1.598 8.924 1.323 1.00 90.81 173 GLU A N 1
ATOM 1269 C CA . GLU A 1 173 ? 2.210 8.195 2.447 1.00 90.81 173 GLU A CA 1
ATOM 1270 C C . GLU A 1 173 ? 1.492 8.503 3.757 1.00 90.81 173 GLU A C 1
ATOM 1272 O O . GLU A 1 173 ? 0.966 7.609 4.407 1.00 90.81 173 GLU A O 1
ATOM 1277 N N . ALA A 1 174 ? 1.349 9.788 4.094 1.00 86.50 174 ALA A N 1
ATOM 1278 C CA . ALA A 1 174 ? 0.688 10.193 5.329 1.00 86.50 174 ALA A CA 1
ATOM 1279 C C . ALA A 1 174 ? -0.771 9.703 5.419 1.00 86.50 174 ALA A C 1
ATOM 1281 O O . ALA A 1 174 ? -1.249 9.369 6.503 1.00 86.50 174 ALA A O 1
ATOM 1282 N N . ILE A 1 175 ? -1.495 9.662 4.294 1.00 86.06 175 ILE A N 1
ATOM 1283 C CA . ILE A 1 175 ? -2.870 9.142 4.250 1.00 86.06 175 ILE A CA 1
ATOM 1284 C C . ILE A 1 175 ? -2.875 7.627 4.473 1.00 86.06 175 ILE A C 1
ATOM 1286 O O . ILE A 1 175 ? -3.689 7.132 5.258 1.00 86.06 175 ILE A O 1
ATOM 1290 N N . ILE A 1 176 ? -1.980 6.903 3.799 1.00 88.62 176 ILE A N 1
ATOM 1291 C CA . ILE A 1 176 ? -1.863 5.448 3.915 1.00 88.62 176 ILE A CA 1
ATOM 1292 C C . ILE A 1 176 ? -1.425 5.067 5.327 1.00 88.62 176 ILE A C 1
ATOM 1294 O O . ILE A 1 176 ? -2.106 4.256 5.937 1.00 88.62 176 ILE A O 1
ATOM 1298 N N . ASP A 1 177 ? -0.408 5.710 5.899 1.00 89.94 177 ASP A N 1
ATOM 1299 C CA . ASP A 1 177 ? 0.090 5.442 7.253 1.00 89.94 177 ASP A CA 1
ATOM 1300 C C . ASP A 1 177 ? -0.989 5.636 8.319 1.00 89.94 177 ASP A C 1
ATOM 1302 O O . ASP A 1 177 ? -1.168 4.795 9.203 1.00 89.94 177 ASP A O 1
ATOM 1306 N N . VAL A 1 178 ? -1.753 6.731 8.232 1.00 86.56 178 VAL A N 1
ATOM 1307 C CA . VAL A 1 178 ? -2.878 6.974 9.147 1.00 86.56 178 VAL A CA 1
ATOM 1308 C C . VAL A 1 178 ? -3.924 5.872 9.002 1.00 86.56 178 VAL A C 1
ATOM 1310 O O . VAL A 1 178 ? -4.474 5.412 10.006 1.00 86.56 178 VAL A O 1
ATOM 1313 N N . ASN A 1 179 ? -4.187 5.424 7.773 1.00 85.50 179 ASN A N 1
ATOM 1314 C CA . ASN A 1 179 ? -5.112 4.332 7.514 1.00 85.50 179 ASN A CA 1
ATOM 1315 C C . ASN A 1 179 ? -4.586 2.982 8.031 1.00 85.50 179 ASN A C 1
ATOM 1317 O O . ASN A 1 179 ? -5.328 2.241 8.671 1.00 85.50 179 ASN A O 1
ATOM 1321 N N . SER A 1 180 ? -3.307 2.684 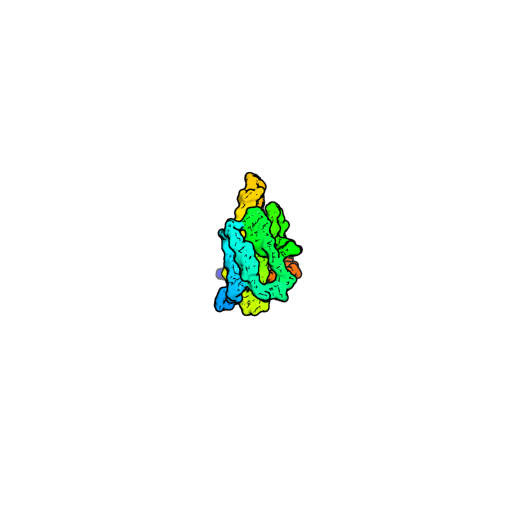7.805 1.00 88.81 180 SER A N 1
ATOM 1322 C CA . SER A 1 180 ? -2.616 1.474 8.254 1.00 88.81 180 SER A CA 1
ATOM 1323 C C . SER A 1 180 ? -2.615 1.387 9.773 1.00 88.81 180 SER A C 1
ATOM 1325 O O . SER A 1 180 ? -3.074 0.390 10.326 1.00 88.81 180 SER A O 1
ATOM 1327 N N . TRP A 1 181 ? -2.253 2.469 10.463 1.00 87.25 181 TRP A N 1
ATOM 1328 C CA . TRP A 1 181 ? -2.342 2.558 11.920 1.00 87.25 181 TRP A CA 1
ATOM 1329 C C . TRP A 1 181 ? -3.770 2.340 12.436 1.00 87.25 181 TRP A C 1
ATOM 1331 O O . TRP A 1 181 ? -3.991 1.605 13.402 1.00 87.25 181 TRP A O 1
ATOM 1341 N N . ARG A 1 182 ? -4.755 2.969 11.787 1.00 85.44 182 ARG A N 1
ATOM 1342 C CA . ARG A 1 182 ? -6.168 2.843 12.155 1.00 85.44 182 ARG A CA 1
ATOM 1343 C C . ARG A 1 182 ? -6.672 1.408 12.000 1.00 85.44 182 ARG A C 1
ATOM 1345 O O . ARG A 1 182 ? -7.483 0.966 12.798 1.00 85.44 182 ARG A O 1
ATOM 1352 N N . GLU A 1 183 ? -6.176 0.670 11.019 1.00 85.25 183 GLU A N 1
ATOM 1353 C CA . GLU A 1 183 ? -6.557 -0.723 10.757 1.00 85.25 183 GLU A CA 1
ATOM 1354 C C . GLU A 1 183 ? -5.609 -1.741 11.418 1.00 85.25 183 GLU A C 1
ATOM 1356 O O . GLU A 1 183 ? -5.650 -2.930 11.093 1.00 85.25 183 GLU A O 1
ATOM 1361 N N . GLY A 1 184 ? -4.738 -1.290 12.330 1.00 85.81 184 GLY A N 1
ATOM 1362 C CA . GLY A 1 184 ? -3.805 -2.151 13.059 1.00 85.81 184 GLY A CA 1
ATOM 1363 C C . GLY A 1 184 ? -2.787 -2.847 12.160 1.00 85.81 184 GLY A C 1
ATOM 1364 O O . GLY A 1 184 ? -2.360 -3.952 12.469 1.00 85.81 184 GLY A O 1
ATOM 1365 N N . ASN A 1 185 ? -2.445 -2.248 11.018 1.00 89.31 185 ASN A N 1
ATOM 1366 C CA . ASN A 1 185 ? -1.606 -2.833 9.971 1.00 89.31 185 ASN A CA 1
ATOM 1367 C C . ASN A 1 185 ? -2.164 -4.143 9.378 1.00 89.31 185 ASN A C 1
ATOM 1369 O O . ASN A 1 185 ? -1.425 -4.939 8.799 1.00 89.31 185 ASN A O 1
ATOM 1373 N N . GLY A 1 186 ? -3.473 -4.377 9.508 1.00 88.81 186 GLY A N 1
ATOM 1374 C CA . GLY A 1 186 ? -4.167 -5.500 8.883 1.00 88.81 186 GLY A CA 1
ATOM 1375 C C . GLY A 1 186 ? -4.499 -5.261 7.402 1.00 88.81 186 GLY A C 1
ATOM 1376 O O . GLY A 1 186 ? -4.190 -4.198 6.855 1.00 88.81 186 GLY A O 1
ATOM 1377 N N . PRO A 1 187 ? -5.157 -6.234 6.741 1.00 90.12 187 PRO A N 1
ATOM 1378 C CA . PRO A 1 187 ? -5.649 -6.069 5.377 1.00 90.12 187 PRO A CA 1
ATOM 1379 C C . PRO A 1 187 ? -6.579 -4.850 5.274 1.00 90.12 187 PRO A C 1
ATOM 1381 O O . PRO A 1 187 ? -7.460 -4.709 6.129 1.00 90.12 187 PRO A O 1
ATOM 1384 N N . PRO A 1 188 ? -6.438 -4.001 4.241 1.00 87.75 188 PRO A N 1
ATOM 1385 C CA . PRO A 1 188 ? -7.311 -2.849 4.088 1.00 87.75 188 PRO A CA 1
ATOM 1386 C C . PRO A 1 188 ? -8.752 -3.287 3.840 1.00 87.75 188 PRO A C 1
ATOM 1388 O O . PRO A 1 188 ? -9.018 -4.125 2.964 1.00 87.75 188 PRO A O 1
ATOM 1391 N N . ILE A 1 189 ? -9.675 -2.702 4.601 1.00 82.75 189 ILE A N 1
ATOM 1392 C CA . ILE A 1 189 ? -11.103 -3.010 4.532 1.00 82.75 189 ILE A CA 1
ATOM 1393 C C . ILE A 1 189 ? -11.829 -2.033 3.609 1.00 82.75 189 ILE A C 1
ATOM 1395 O O . ILE A 1 189 ? -11.497 -0.853 3.537 1.00 82.75 189 ILE A O 1
ATOM 1399 N N . GLU A 1 190 ? -12.864 -2.514 2.919 1.00 77.69 190 GLU A N 1
ATOM 1400 C CA . GLU A 1 190 ? -13.772 -1.612 2.216 1.00 77.69 190 GLU A CA 1
ATOM 1401 C C . GLU A 1 190 ? -14.562 -0.782 3.228 1.00 77.69 190 GLU A C 1
ATOM 1403 O O . GLU A 1 190 ? -15.326 -1.295 4.056 1.00 77.69 190 GLU A O 1
ATOM 1408 N N . GLU A 1 191 ? -14.374 0.529 3.161 1.00 71.38 191 GLU A N 1
ATOM 1409 C CA . GLU A 1 191 ? -15.014 1.441 4.086 1.00 71.38 191 GLU A CA 1
ATOM 1410 C C . GLU A 1 191 ? -16.387 1.867 3.579 1.00 71.38 191 GLU A C 1
ATOM 1412 O O . GLU A 1 191 ? -16.539 2.424 2.493 1.00 71.38 191 GLU A O 1
ATOM 1417 N N . ASN A 1 192 ? -17.417 1.653 4.399 1.00 75.25 192 ASN A N 1
ATOM 1418 C CA . ASN A 1 192 ? -18.751 2.145 4.088 1.00 75.25 192 ASN A CA 1
ATOM 1419 C C . ASN A 1 192 ? -18.826 3.660 4.380 1.00 75.25 192 ASN A C 1
ATOM 1421 O O . ASN A 1 192 ? -18.809 4.040 5.560 1.00 75.25 192 ASN A O 1
ATOM 1425 N N . PRO A 1 193 ? -18.996 4.529 3.361 1.00 70.75 193 PRO A N 1
ATOM 1426 C CA . PRO A 1 193 ? -18.986 5.984 3.532 1.00 70.75 193 PRO A CA 1
ATOM 1427 C C . PRO A 1 193 ? -20.093 6.492 4.469 1.00 70.75 193 PRO A C 1
ATOM 1429 O O . PRO A 1 193 ? -19.951 7.541 5.100 1.00 70.75 193 PRO A O 1
ATOM 1432 N N . TRP A 1 194 ? -21.177 5.728 4.643 1.00 70.94 194 TRP A N 1
ATOM 1433 C CA . TRP A 1 194 ? -22.251 6.067 5.578 1.00 70.94 194 TRP A CA 1
ATOM 1434 C C . TRP A 1 194 ? -21.793 6.092 7.040 1.00 70.94 194 TRP A C 1
ATOM 1436 O O . TRP A 1 194 ? -22.363 6.838 7.838 1.00 70.94 194 TRP A O 1
ATOM 1446 N N . ARG A 1 195 ? -20.741 5.342 7.399 1.00 69.38 195 ARG A N 1
ATOM 1447 C CA . ARG A 1 195 ? -20.167 5.362 8.756 1.00 69.38 195 ARG A CA 1
ATOM 1448 C C . ARG A 1 195 ? -19.572 6.730 9.087 1.00 69.38 195 ARG A C 1
ATOM 1450 O O . ARG A 1 195 ? -19.821 7.266 10.166 1.00 69.38 195 ARG A O 1
ATOM 1457 N N . TYR A 1 196 ? -18.872 7.333 8.131 1.00 70.19 196 TYR A N 1
ATOM 1458 C CA . TYR A 1 196 ? -18.272 8.657 8.287 1.00 70.19 196 TYR A CA 1
ATOM 1459 C C . TYR A 1 196 ? -19.311 9.771 8.303 1.00 70.19 196 TYR A C 1
ATOM 1461 O O . TYR A 1 196 ? -19.235 10.676 9.133 1.00 70.19 196 TYR A O 1
ATOM 1469 N N . LEU A 1 197 ? -20.328 9.682 7.444 1.00 73.12 197 LEU A N 1
ATOM 1470 C CA . LEU A 1 197 ? -21.420 10.656 7.426 1.00 73.12 197 LEU A CA 1
ATOM 1471 C C . LEU A 1 197 ? -22.240 10.628 8.724 1.00 73.12 197 LEU A C 1
ATOM 1473 O O . LEU A 1 197 ? -22.607 11.685 9.237 1.00 73.12 197 LEU A O 1
ATOM 1477 N N . GLY A 1 198 ? -22.460 9.444 9.302 1.00 68.25 198 GLY A N 1
ATOM 1478 C CA . GLY A 1 198 ? -23.074 9.304 10.624 1.00 68.25 198 GLY A CA 1
ATOM 1479 C C . GLY A 1 198 ? -22.249 9.968 11.732 1.00 68.25 198 GLY A C 1
ATOM 1480 O O . GLY A 1 198 ? -22.804 10.688 12.560 1.00 68.25 198 GLY A O 1
ATOM 1481 N N . ALA A 1 199 ? -20.923 9.798 11.716 1.00 66.12 199 ALA A N 1
ATOM 1482 C CA . ALA A 1 199 ? -20.024 10.452 12.669 1.00 66.12 199 ALA A CA 1
ATOM 1483 C C . ALA A 1 199 ? -20.012 11.985 12.509 1.00 66.12 199 ALA A C 1
ATOM 1485 O O . ALA A 1 199 ? -20.113 12.718 13.495 1.00 66.12 199 ALA A O 1
ATOM 1486 N N . LEU A 1 200 ? -19.966 12.480 11.269 1.00 69.88 200 LEU A N 1
ATOM 1487 C CA . LEU A 1 200 ? -20.040 13.910 10.952 1.00 69.88 200 LEU A CA 1
ATOM 1488 C C . LEU A 1 200 ? -21.362 14.538 11.416 1.00 69.88 200 LEU A C 1
ATOM 1490 O O . LEU A 1 200 ? -21.359 15.663 11.914 1.00 69.88 200 LEU A O 1
ATOM 1494 N N . ALA A 1 201 ? -22.481 13.812 11.331 1.00 70.81 201 ALA A N 1
ATOM 1495 C CA . ALA A 1 201 ? -23.789 14.288 11.785 1.00 70.81 201 ALA A CA 1
ATOM 1496 C C . ALA A 1 201 ? -23.886 14.495 13.312 1.00 70.81 201 ALA A C 1
ATOM 1498 O O . ALA A 1 201 ? -24.756 15.236 13.775 1.00 70.81 201 ALA A O 1
ATOM 1499 N N . LEU A 1 202 ? -22.990 13.894 14.106 1.00 67.56 202 LEU A N 1
ATOM 1500 C CA . LEU A 1 202 ? -22.955 14.059 15.566 1.00 67.56 202 LEU A CA 1
ATOM 1501 C C . LEU A 1 202 ? -22.184 15.313 16.015 1.00 67.56 202 LEU A C 1
ATOM 1503 O O . LEU A 1 202 ? -22.427 15.827 17.111 1.00 67.56 202 LEU A O 1
ATOM 1507 N N . LEU A 1 203 ? -21.302 15.858 15.169 1.00 70.12 203 LEU A N 1
ATOM 1508 C CA . LEU A 1 203 ? -20.496 17.042 15.492 1.00 70.12 203 LEU A CA 1
ATOM 1509 C C . LEU A 1 203 ? -21.333 18.314 15.744 1.00 70.12 203 LEU A C 1
ATOM 1511 O O . LEU A 1 203 ? -21.062 19.000 16.733 1.00 70.12 203 LEU A O 1
ATOM 1515 N N . PRO A 1 204 ? -22.377 18.642 14.953 1.00 73.38 204 PRO A N 1
ATOM 1516 C CA . PRO A 1 204 ? -23.237 19.796 15.219 1.00 73.38 204 PRO A CA 1
ATOM 1517 C C . PRO A 1 204 ? -23.997 19.681 16.544 1.00 73.38 204 PRO A C 1
ATOM 1519 O O . PRO A 1 204 ? -24.195 20.686 17.224 1.00 73.38 204 PRO A O 1
ATOM 1522 N N . VAL A 1 205 ? -24.399 18.465 16.935 1.00 72.12 205 VAL A N 1
ATOM 1523 C CA . VAL A 1 205 ? -25.112 18.206 18.198 1.00 72.12 205 VAL A CA 1
ATOM 1524 C C . VAL A 1 205 ? -24.187 18.450 19.389 1.00 72.12 205 VAL A C 1
ATOM 1526 O O . VAL A 1 205 ? -24.564 19.145 20.334 1.00 72.12 205 VAL A O 1
ATOM 1529 N N . ALA A 1 206 ? -22.953 17.947 19.316 1.00 68.44 206 ALA A N 1
ATOM 1530 C CA . ALA A 1 206 ? -21.928 18.193 20.323 1.00 68.44 206 ALA A CA 1
ATOM 1531 C C . ALA A 1 206 ? -21.570 19.685 20.424 1.00 68.44 206 ALA A C 1
ATOM 1533 O O . ALA A 1 206 ? -21.531 20.248 21.520 1.00 68.44 206 ALA A O 1
ATOM 1534 N N . LEU A 1 207 ? -21.384 20.356 19.283 1.00 76.69 207 LEU A N 1
ATOM 1535 C CA . LEU A 1 207 ? -21.092 21.786 19.237 1.00 76.69 207 LEU A CA 1
ATOM 1536 C C . LEU A 1 207 ? -22.239 22.614 19.838 1.00 76.69 207 LEU A C 1
ATOM 1538 O O . LEU A 1 207 ? -21.999 23.514 20.643 1.00 76.69 207 LEU A O 1
ATOM 1542 N N . ALA A 1 208 ? -23.491 22.281 19.511 1.00 76.38 208 ALA A N 1
ATOM 1543 C CA . ALA A 1 208 ? -24.670 22.946 20.061 1.00 76.38 208 ALA A CA 1
ATOM 1544 C C . ALA A 1 208 ? -24.795 22.756 21.582 1.00 76.38 208 ALA A C 1
ATOM 1546 O O . ALA A 1 208 ? -25.155 23.702 22.288 1.00 76.38 208 ALA A O 1
ATOM 1547 N N . ALA A 1 209 ? -24.462 21.571 22.104 1.00 70.12 209 ALA A N 1
ATOM 1548 C CA . ALA A 1 209 ? -24.450 21.303 23.540 1.00 70.12 209 ALA A CA 1
ATOM 1549 C C . ALA A 1 209 ? -23.393 22.147 24.278 1.00 70.12 209 ALA A C 1
ATOM 1551 O O . ALA A 1 209 ? -23.709 22.761 25.301 1.00 70.12 209 ALA A O 1
ATOM 1552 N N . VAL A 1 210 ? -22.183 22.270 23.718 1.00 71.75 210 VAL A N 1
ATOM 1553 C CA . VAL A 1 210 ? -21.105 23.120 24.262 1.00 71.75 210 VAL A CA 1
ATOM 1554 C C . VAL A 1 210 ? -21.473 24.605 24.207 1.00 71.75 210 VAL A C 1
ATOM 1556 O O . VAL A 1 210 ? -21.263 25.341 25.171 1.00 71.75 210 VAL A O 1
ATOM 1559 N N . VAL A 1 211 ? -22.059 25.074 23.103 1.00 77.00 211 VAL A N 1
ATOM 1560 C CA . VAL A 1 211 ? -22.502 26.474 22.988 1.00 77.00 211 VAL A CA 1
ATOM 1561 C C . VAL A 1 211 ? -23.615 26.776 23.995 1.00 77.00 211 VAL A C 1
ATOM 1563 O O . VAL A 1 211 ? -23.601 27.829 24.636 1.00 77.00 211 VAL A O 1
ATOM 1566 N N . ARG A 1 212 ? -24.570 25.856 24.176 1.00 75.56 212 ARG A N 1
ATOM 1567 C CA . ARG A 1 212 ? -25.665 26.013 25.143 1.00 75.56 212 ARG A CA 1
ATOM 1568 C C . ARG A 1 212 ? -25.170 26.005 26.589 1.00 75.56 212 ARG A C 1
ATOM 1570 O O . ARG A 1 212 ? -25.674 26.796 27.382 1.00 75.56 212 ARG A O 1
ATOM 1577 N N . SER A 1 213 ? -24.191 25.167 26.937 1.00 70.88 213 SER A N 1
ATOM 1578 C CA . SER A 1 213 ? -23.641 25.130 28.299 1.00 70.88 213 SER A CA 1
ATOM 1579 C C . SER A 1 213 ? -22.918 26.429 28.660 1.00 70.88 213 SER A C 1
ATOM 1581 O O . SER A 1 213 ? -23.144 26.957 29.745 1.00 70.88 213 SER A O 1
ATOM 1583 N N . ARG A 1 214 ? -22.152 27.012 27.725 1.00 71.62 214 ARG A N 1
ATOM 1584 C CA . ARG A 1 214 ? -21.487 28.313 27.925 1.00 71.62 214 ARG A CA 1
ATOM 1585 C C . ARG A 1 214 ? -22.459 29.480 28.063 1.00 71.62 214 ARG A C 1
ATOM 1587 O O . ARG A 1 214 ? -22.205 30.387 28.844 1.00 71.62 214 ARG A O 1
ATOM 1594 N N . ARG A 1 215 ? -23.574 29.471 27.325 1.00 76.38 215 ARG A N 1
ATOM 1595 C CA . ARG A 1 215 ? -24.611 30.517 27.435 1.00 76.38 215 ARG A CA 1
ATOM 1596 C C . ARG A 1 215 ? -25.344 30.505 28.775 1.00 76.38 215 ARG A C 1
ATOM 1598 O O . ARG A 1 215 ? -25.869 31.536 29.175 1.00 76.38 215 ARG A O 1
ATOM 1605 N N . ASN A 1 216 ? -25.392 29.353 29.436 1.00 67.56 216 ASN A N 1
ATOM 1606 C CA . ASN A 1 216 ? -26.097 29.178 30.700 1.00 67.56 216 ASN A CA 1
ATOM 1607 C C . ASN A 1 216 ? -25.194 29.370 31.929 1.00 67.56 216 ASN A C 1
ATOM 1609 O O . ASN A 1 216 ? -25.695 29.231 33.044 1.00 67.56 216 ASN A O 1
ATOM 1613 N N . GLU A 1 217 ? -23.899 29.678 31.766 1.00 67.50 217 GLU A N 1
ATOM 1614 C CA . GLU A 1 217 ? -23.086 30.094 32.909 1.00 67.50 217 GLU A CA 1
ATOM 1615 C C . GLU A 1 217 ? -23.512 31.502 33.348 1.00 67.50 217 GLU A C 1
ATOM 1617 O O . GLU A 1 217 ? -23.401 32.452 32.566 1.00 67.50 217 GLU A O 1
ATOM 1622 N N . PRO A 1 218 ? -24.023 31.670 34.581 1.00 62.78 218 PRO A N 1
ATOM 1623 C CA . PRO A 1 218 ? -24.300 32.995 35.102 1.00 62.78 218 PRO A CA 1
ATOM 1624 C C . PRO A 1 218 ? -22.983 33.769 35.182 1.00 62.78 218 PRO A C 1
ATOM 1626 O O . PRO A 1 218 ? -22.012 33.296 35.773 1.00 62.78 218 PRO A O 1
ATOM 1629 N N . LEU A 1 219 ? -22.954 34.967 34.591 1.00 60.88 219 LEU A N 1
ATOM 1630 C CA . LEU A 1 219 ? -21.854 35.911 34.763 1.00 60.88 219 LEU A CA 1
ATOM 1631 C C . LEU A 1 219 ? -21.660 36.140 36.263 1.00 60.88 219 LEU A C 1
ATOM 1633 O O . LEU A 1 219 ? -22.482 36.794 36.906 1.00 60.88 219 LEU A O 1
ATOM 1637 N N . HIS A 1 220 ? -20.587 35.588 36.829 1.00 58.72 220 HIS A N 1
ATOM 1638 C CA . HIS A 1 220 ? -20.186 35.939 38.180 1.00 58.72 220 HIS A CA 1
ATOM 1639 C C . HIS A 1 220 ? -19.850 37.436 38.179 1.00 58.72 220 HIS A C 1
ATOM 1641 O O . HIS A 1 220 ? -18.958 37.845 37.430 1.00 58.72 220 HIS A O 1
ATOM 1647 N N . PRO A 1 221 ? -20.550 38.272 38.967 1.00 52.25 221 PRO A N 1
ATOM 1648 C CA . PRO A 1 221 ? -20.216 39.682 39.048 1.00 52.25 221 PRO A CA 1
ATOM 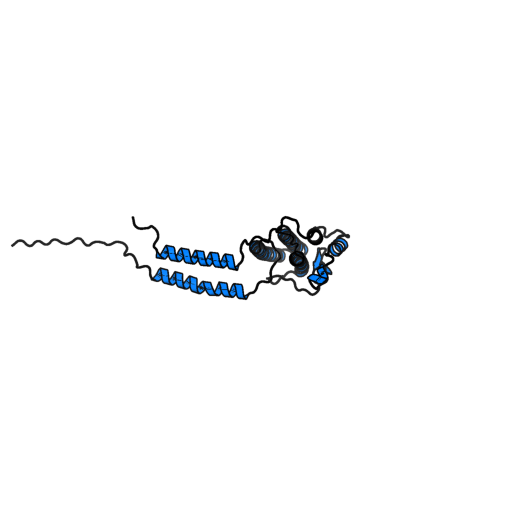1649 C C . PRO A 1 221 ? -18.787 39.803 39.580 1.00 52.25 221 PRO A C 1
ATOM 1651 O O . PRO A 1 221 ? -18.482 39.390 40.701 1.00 52.25 221 PRO A O 1
ATOM 1654 N N . ILE A 1 222 ? -17.896 40.332 38.742 1.00 56.75 222 ILE A N 1
ATOM 1655 C CA . ILE A 1 222 ? -16.525 40.652 39.125 1.00 56.75 222 ILE A CA 1
ATOM 1656 C C . ILE A 1 222 ? -16.616 41.793 40.138 1.00 56.75 222 ILE A C 1
ATOM 1658 O O . ILE A 1 222 ? -16.950 42.914 39.774 1.00 56.75 222 ILE A O 1
ATOM 1662 N N . GLY A 1 223 ? -16.326 41.492 41.404 1.00 50.34 223 GLY A N 1
ATOM 1663 C CA . GLY A 1 223 ? -16.038 42.492 42.429 1.00 50.34 223 GLY A CA 1
ATOM 1664 C C . GLY A 1 223 ? -17.241 43.322 42.872 1.00 50.34 223 GLY A C 1
ATOM 1665 O O . GLY A 1 223 ? -17.504 44.404 42.355 1.00 50.34 223 GLY A O 1
ATOM 1666 N N . GLY A 1 224 ? -17.915 42.866 43.928 1.00 47.06 224 GLY A N 1
ATOM 1667 C CA . GLY A 1 224 ? -18.742 43.752 44.733 1.00 47.06 224 GLY A CA 1
ATOM 1668 C C . GLY A 1 224 ? -17.876 44.837 45.374 1.00 47.06 224 GLY A C 1
ATOM 1669 O O . GLY A 1 224 ? -17.196 44.576 46.364 1.00 47.06 224 GLY A O 1
ATOM 1670 N N . LEU A 1 225 ? -17.942 46.067 44.859 1.00 52.50 225 LEU A N 1
ATOM 1671 C CA . LEU A 1 225 ? -17.817 47.232 45.730 1.00 52.50 225 LEU A CA 1
ATOM 1672 C C . LEU A 1 225 ? -19.054 47.228 46.636 1.00 52.50 225 LEU A C 1
ATOM 1674 O O . LEU A 1 225 ? -20.129 47.682 46.250 1.00 52.50 225 LEU A O 1
ATOM 1678 N N . GLN A 1 226 ? -18.920 46.671 47.839 1.00 56.19 226 GLN A N 1
ATOM 1679 C CA . GLN A 1 226 ? -19.874 46.933 48.911 1.00 56.19 226 GLN A CA 1
ATOM 1680 C C . GLN A 1 226 ? -19.781 48.422 49.257 1.00 56.19 226 GLN A C 1
ATOM 1682 O O . GLN A 1 226 ? -18.776 48.883 49.794 1.00 56.19 226 GLN A O 1
ATOM 1687 N N . ALA A 1 227 ? -20.820 49.184 48.917 1.00 55.59 227 ALA A N 1
ATOM 1688 C CA . ALA A 1 227 ? -20.975 50.549 49.394 1.00 55.59 227 ALA A CA 1
ATOM 1689 C C . ALA A 1 227 ? -21.066 50.532 50.930 1.00 55.59 227 ALA A C 1
ATOM 1691 O O . ALA A 1 227 ? -21.935 49.868 51.499 1.00 55.59 227 ALA A O 1
ATOM 1692 N N . ALA A 1 228 ? -20.154 51.237 51.600 1.00 54.47 228 ALA A N 1
ATOM 1693 C CA . ALA A 1 228 ? -20.209 51.431 53.044 1.00 54.47 228 ALA A CA 1
ATOM 1694 C C . ALA A 1 228 ? -21.462 52.252 53.421 1.00 54.47 228 ALA A C 1
ATOM 1696 O O . ALA A 1 228 ? -21.782 53.219 52.723 1.00 54.47 228 ALA A O 1
ATOM 1697 N N . PRO A 1 229 ? -22.179 51.915 54.508 1.00 55.66 229 PRO A N 1
ATOM 1698 C CA . PRO A 1 229 ? -23.329 52.696 54.942 1.00 55.66 229 PRO A CA 1
ATOM 1699 C C . PRO A 1 229 ? -22.880 54.044 55.526 1.00 55.66 229 PRO A C 1
ATOM 1701 O O . PRO A 1 229 ? -22.049 54.103 56.431 1.00 55.66 229 PRO A O 1
ATOM 1704 N N . ALA A 1 230 ? -23.458 55.134 55.018 1.00 52.94 230 ALA A N 1
ATOM 1705 C CA . ALA A 1 230 ? -23.317 56.466 55.592 1.00 52.94 230 ALA A CA 1
ATOM 1706 C C . ALA A 1 230 ? -24.118 56.550 56.902 1.00 52.94 230 ALA A C 1
ATOM 1708 O O . ALA A 1 230 ? -25.348 56.505 56.893 1.00 52.94 230 ALA A O 1
ATOM 1709 N N . ALA A 1 231 ? -23.428 56.680 58.034 1.00 53.53 231 ALA A N 1
ATOM 1710 C CA . ALA A 1 231 ? -24.053 56.999 59.310 1.00 53.53 231 ALA A CA 1
ATOM 1711 C C . ALA A 1 231 ? -24.264 58.520 59.409 1.00 53.53 231 ALA A C 1
ATOM 1713 O O . ALA A 1 231 ? -23.315 59.269 59.626 1.00 53.53 231 ALA A O 1
ATOM 1714 N N . PHE A 1 232 ? -25.509 58.977 59.258 1.00 50.00 232 PHE A N 1
ATOM 1715 C CA . PHE A 1 232 ? -25.942 60.318 59.661 1.00 50.00 232 PHE A CA 1
ATOM 1716 C C . PHE A 1 232 ? -26.766 60.173 60.945 1.00 50.00 232 PHE A C 1
ATOM 1718 O O . PHE A 1 232 ? -27.907 59.717 60.909 1.00 50.00 232 PHE A O 1
ATOM 1725 N N . ALA A 1 233 ? -26.180 60.528 62.089 1.00 55.06 233 ALA A N 1
ATOM 1726 C CA . ALA A 1 233 ? -26.902 60.673 63.348 1.00 55.06 233 ALA A CA 1
ATOM 1727 C C . ALA A 1 233 ? -27.155 62.167 63.594 1.00 55.06 233 ALA A C 1
ATOM 1729 O O . ALA A 1 233 ? -26.232 62.928 63.867 1.00 55.06 233 ALA A O 1
ATOM 1730 N N . LEU A 1 234 ? -28.418 62.575 63.462 1.00 52.72 234 LEU A N 1
ATOM 1731 C CA . LEU A 1 234 ? -28.940 63.858 63.928 1.00 52.72 234 LEU A CA 1
ATOM 1732 C C . LEU A 1 234 ? -29.229 63.744 65.431 1.00 52.72 234 LEU A C 1
ATOM 1734 O O . LEU A 1 234 ? -30.144 63.020 65.824 1.00 52.72 234 LEU A O 1
ATOM 1738 N N . THR A 1 235 ? -28.488 64.465 66.268 1.00 57.25 235 THR A N 1
ATOM 1739 C CA . THR A 1 235 ? -28.902 64.770 67.646 1.00 57.25 235 THR A CA 1
ATOM 1740 C C . THR A 1 235 ? -29.613 66.119 67.671 1.00 57.25 235 THR A C 1
ATOM 1742 O O . THR A 1 235 ? -29.120 67.088 67.092 1.00 57.25 235 THR A O 1
ATOM 1745 N N . ARG A 1 236 ? -30.791 66.130 68.305 1.00 54.47 236 ARG A N 1
ATOM 1746 C CA . ARG A 1 236 ? -31.551 67.324 68.700 1.00 54.47 236 ARG A CA 1
ATOM 1747 C C . ARG A 1 236 ? -30.848 68.087 69.812 1.00 54.47 236 ARG A C 1
ATOM 1749 O O . ARG A 1 236 ? -30.157 67.416 70.610 1.00 54.47 236 ARG A O 1
#

Sequence (236 aa):
MPPLISPTTVWALLQATIVVAVLLLISGAGNPAMTLAGRGDPATANAVEVLVANDGADPGRRAALIASIPNGFVSVMGYRPEVIDINGIVSLGEPIGACSSPVHLAFDMEPTCKGHDFGYDLLRYAAVIGAPLGEWARPLIDDWWYAEMHERCDRTRAGLSGLACHGQVLATEAIIDVNSWREGNGPPIEENPWRYLGALALLPVALAAVVRSRRNEPLHPIGGLQAAPAAFALTR

Radius of gyration: 29.05 Å; chains: 1; bounding box: 49×89×86 Å

Secondary structure (DSSP, 8-state):
---SS-HHHHHHHHHHHHHHHHHHHHHTTTPPP---SS---HHHHHHHHHHH---TT-TTHHHHHHHHS-TTHHHHHSS--EEEEETTEEEEE-SSPPP--SS---TT-HHHHHHHHHHHHHHHHHHHTT----TTHHHHHHHHHHHHHHHHHHHH--HHHHHHHHHHHHHHHHHHHHHHHHTTT-PPPPP-HHHHHHHHHHHHHHHHHHHHHHHTS----S----PPP-------

pLDDT: mean 80.21, std 13.97, range [47.06, 97.5]